Protein AF-A0AAW4BCB2-F1 (afdb_monomer_lite)

Organism: Vibrio anguillarum (NCBI:txid55601)

Sequence (207 aa):
MDILFNIIFALSGAVLGSILGHRFTIGLSKDRATQQKKALYNEVFIIQTEFVNYLKPLIDEFNEPFRQKYFGPPLIYTRLIENLMVELSGSDEIISIEQRKFLVRIGHKDKALSKKDNSRSAFVERWLISNGNLDFSEKLSTEQSIQFWTAHLLREVVDIIFHASKFLEEKDNFMFREYSLEQKIIAVCKYSDIAYESSFWTKVIQR

pLDDT: mean 91.53, std 5.06, range [59.09, 97.62]

Secondary structure (DSSP, 8-state):
-HHHHHHHHHHHHHHHHHHHHHHHHHHHHHHHHHHHHHHHHHHHHHHHHHHHHHHHHHHHHHH----S---PPPP--HHHHHHHHHHHHTSSSPPPHHHHHHHHHHHHHHHHHHHHHHHHHHHHHHHHHHTT---HHHHHHHHHHHHHHHHHHHHHHHHHHHHHHHHHHHGGG-------HHHHHHHHHHHTT----HHHHHHHHH-

Radius of gyration: 26.24 Å; chains: 1; bounding box: 67×38×88 Å

Structure (mmCIF, N/CA/C/O backbone):
data_AF-A0AAW4BCB2-F1
#
_entry.id   AF-A0AAW4BCB2-F1
#
loop_
_atom_site.group_PDB
_atom_site.id
_atom_site.type_symbol
_atom_site.label_atom_id
_atom_site.label_alt_id
_atom_site.label_comp_id
_atom_site.label_asym_id
_atom_site.label_entity_id
_atom_site.label_seq_id
_atom_site.pdbx_PDB_ins_code
_atom_site.Cartn_x
_atom_site.Cartn_y
_atom_site.Cartn_z
_atom_site.occupancy
_atom_site.B_iso_or_equiv
_atom_site.auth_seq_id
_atom_site.auth_comp_id
_atom_site.auth_asym_id
_atom_site.auth_atom_id
_atom_site.pdbx_PDB_model_num
ATOM 1 N N . MET A 1 1 ? -46.322 19.438 54.751 1.00 59.09 1 MET A N 1
ATOM 2 C CA . MET A 1 1 ? -45.639 18.188 54.342 1.00 59.09 1 MET A CA 1
ATOM 3 C C . MET A 1 1 ? -45.110 18.265 52.910 1.00 59.09 1 MET A C 1
ATOM 5 O O . MET A 1 1 ? -44.149 17.575 52.601 1.00 59.09 1 MET A O 1
ATOM 9 N N . ASP A 1 2 ? -45.649 19.153 52.072 1.00 74.62 2 ASP A N 1
ATOM 10 C CA . ASP A 1 2 ? -45.358 19.206 50.631 1.00 74.62 2 ASP A CA 1
ATOM 11 C C . ASP A 1 2 ? -43.936 19.653 50.271 1.00 74.62 2 ASP A C 1
ATOM 13 O O . ASP A 1 2 ? -43.364 19.169 49.302 1.00 74.62 2 ASP A O 1
ATOM 17 N N . ILE A 1 3 ? -43.312 20.524 51.072 1.00 78.75 3 ILE A N 1
ATOM 18 C CA . ILE A 1 3 ? -41.959 21.033 50.780 1.00 78.75 3 ILE A CA 1
ATOM 19 C C . ILE A 1 3 ? -40.904 19.928 50.916 1.00 78.75 3 ILE A C 1
ATOM 21 O O . ILE A 1 3 ? -40.058 19.775 50.040 1.00 78.75 3 ILE A O 1
ATOM 25 N N . LEU A 1 4 ? -40.968 19.127 51.986 1.00 82.38 4 LEU A N 1
ATOM 26 C CA . LEU A 1 4 ? -40.013 18.037 52.213 1.00 82.38 4 LEU A CA 1
ATOM 27 C C . LEU A 1 4 ? -40.154 16.951 51.134 1.00 82.38 4 LEU A C 1
ATOM 29 O O . LEU A 1 4 ? -39.156 16.456 50.618 1.00 82.38 4 LEU A O 1
ATOM 33 N N . PHE A 1 5 ? -41.396 16.632 50.757 1.00 85.12 5 PHE A N 1
ATOM 34 C CA . PHE A 1 5 ? -41.695 15.687 49.684 1.00 85.12 5 PHE A CA 1
ATOM 35 C C . PHE A 1 5 ? -41.162 16.179 48.329 1.00 85.12 5 PHE A C 1
ATOM 37 O O . PHE A 1 5 ? -40.468 15.436 47.638 1.00 85.12 5 PHE A O 1
ATOM 44 N N . ASN A 1 6 ? -41.382 17.455 47.995 1.00 85.75 6 ASN A N 1
ATOM 45 C CA . ASN A 1 6 ? -40.865 18.066 46.768 1.00 85.75 6 ASN A CA 1
ATOM 46 C C . ASN A 1 6 ? -39.330 18.098 46.724 1.00 85.75 6 ASN A C 1
ATOM 48 O O . ASN A 1 6 ? -38.749 17.852 45.670 1.00 85.75 6 ASN A O 1
ATOM 52 N N . ILE A 1 7 ? -38.660 18.347 47.855 1.00 88.38 7 ILE A N 1
ATOM 53 C CA . ILE A 1 7 ? -37.191 18.322 47.945 1.00 88.38 7 ILE A CA 1
ATOM 54 C C . ILE A 1 7 ? -36.650 16.908 47.693 1.00 88.38 7 ILE A C 1
ATOM 56 O O . ILE A 1 7 ? -35.705 16.745 46.922 1.00 88.38 7 ILE A O 1
ATOM 60 N N . ILE A 1 8 ? -37.258 15.880 48.293 1.00 88.25 8 ILE A N 1
ATOM 61 C CA . ILE A 1 8 ? -36.858 14.478 48.085 1.00 88.25 8 ILE A CA 1
ATOM 62 C C . ILE A 1 8 ? -37.084 14.062 46.625 1.00 88.25 8 ILE A C 1
ATOM 64 O O . ILE A 1 8 ? -36.225 13.409 46.025 1.00 88.25 8 ILE A O 1
ATOM 68 N N . PHE A 1 9 ? -38.203 14.472 46.024 1.00 89.19 9 PHE A N 1
ATOM 69 C CA . PHE A 1 9 ? -38.504 14.187 44.620 1.00 89.19 9 PHE A CA 1
ATOM 70 C C . PHE A 1 9 ? -37.527 14.898 43.667 1.00 89.19 9 PHE A C 1
ATOM 72 O O . PHE A 1 9 ? -37.025 14.294 42.721 1.00 89.19 9 PHE A O 1
ATOM 79 N N . ALA A 1 10 ? -37.177 16.156 43.948 1.00 86.94 10 ALA A N 1
ATOM 80 C CA . ALA A 1 10 ? -36.190 16.904 43.172 1.00 86.94 10 ALA A CA 1
ATOM 81 C C . ALA A 1 10 ? -34.780 16.297 43.280 1.00 86.94 10 ALA A C 1
ATOM 83 O O . ALA A 1 10 ? -34.099 16.138 42.267 1.00 86.94 10 ALA A O 1
ATOM 84 N N . LEU A 1 11 ? -34.351 15.904 44.485 1.00 90.12 11 LEU A N 1
ATOM 85 C CA . LEU A 1 11 ? -33.059 15.247 44.712 1.00 90.12 11 LEU A CA 1
ATOM 86 C C . LEU A 1 11 ? -32.977 13.891 44.010 1.00 90.12 11 LEU A C 1
ATOM 88 O O . LEU A 1 11 ? -31.996 13.611 43.326 1.00 90.12 11 LEU A O 1
ATOM 92 N N . SER A 1 12 ? -34.012 13.059 44.137 1.00 89.06 12 SER A N 1
ATOM 93 C CA . SER A 1 12 ? -34.058 11.757 43.462 1.00 89.06 12 SER A CA 1
ATOM 94 C C . SER A 1 12 ? -34.085 11.902 41.938 1.00 89.06 12 SER A C 1
ATOM 96 O O . SER A 1 12 ? -33.349 11.191 41.253 1.00 89.06 12 SER A O 1
ATOM 98 N N . GLY A 1 13 ? -34.833 12.873 41.405 1.00 89.94 13 GLY A N 1
ATOM 99 C CA . GLY A 1 13 ? -34.811 13.224 39.984 1.00 89.94 13 GLY A CA 1
ATOM 100 C C . GLY A 1 13 ? -33.432 13.684 39.502 1.00 89.94 13 GLY A C 1
ATOM 101 O O . GLY A 1 13 ? -32.971 13.233 38.455 1.00 89.94 13 GLY A O 1
ATOM 102 N N . ALA A 1 14 ? -32.733 14.517 40.279 1.00 92.19 14 ALA A N 1
ATOM 103 C CA . ALA A 1 14 ? -31.382 14.973 39.952 1.00 92.19 14 ALA A CA 1
ATOM 104 C C . ALA A 1 14 ? -30.361 13.823 39.959 1.00 92.19 14 ALA A C 1
ATOM 106 O O . ALA A 1 14 ? -29.541 13.721 39.046 1.00 92.19 14 ALA A O 1
ATOM 107 N N . VAL A 1 15 ? -30.439 12.923 40.945 1.00 92.00 15 VAL A N 1
ATOM 108 C CA . VAL A 1 15 ? -29.572 11.736 41.028 1.00 92.00 15 VAL A CA 1
ATOM 109 C C . VAL A 1 15 ? -29.828 10.797 39.849 1.00 92.00 15 VAL A C 1
ATOM 111 O O . VAL A 1 15 ? -28.884 10.409 39.161 1.00 92.00 15 VAL A O 1
ATOM 114 N N . LEU A 1 16 ? -31.092 10.473 39.560 1.00 92.19 16 LEU A N 1
ATOM 115 C CA . LEU A 1 16 ? -31.456 9.624 38.422 1.00 92.19 16 LEU A CA 1
ATOM 116 C C . LEU A 1 16 ? -31.038 10.252 37.089 1.00 92.19 16 LEU A C 1
ATOM 118 O O . LEU A 1 16 ? -30.443 9.572 36.254 1.00 92.19 16 LEU A O 1
ATOM 122 N N . GLY A 1 17 ? -31.293 11.549 36.904 1.00 91.75 17 GLY A N 1
ATOM 123 C CA . GLY A 1 17 ? -30.890 12.291 35.712 1.00 91.75 17 GLY A CA 1
ATOM 124 C C . GLY A 1 17 ? -29.373 12.307 35.519 1.00 91.75 17 GLY A C 1
ATOM 125 O O . GLY A 1 17 ? -28.898 12.062 34.412 1.00 91.75 17 GLY A O 1
ATOM 126 N N . SER A 1 18 ? -28.606 12.508 36.594 1.00 92.62 18 SER A N 1
ATOM 127 C CA . SER A 1 18 ? -27.140 12.458 36.564 1.00 92.62 18 SER A CA 1
ATOM 128 C C . SER A 1 18 ? -26.620 11.065 36.188 1.00 92.62 18 SER A C 1
ATOM 130 O O . SER A 1 18 ? -25.775 10.948 35.300 1.00 92.62 18 SER A O 1
ATOM 132 N N . ILE A 1 19 ? -27.171 10.000 36.783 1.00 92.06 19 ILE A N 1
ATOM 133 C CA . ILE A 1 19 ? -26.785 8.612 36.478 1.00 92.06 19 ILE A CA 1
ATOM 134 C C . ILE A 1 19 ? -27.093 8.272 35.017 1.00 92.06 19 ILE A C 1
ATOM 136 O O . ILE A 1 19 ? -26.235 7.737 34.312 1.00 92.06 19 ILE A O 1
ATOM 140 N N . LEU A 1 20 ? -28.303 8.585 34.547 1.00 92.50 20 LEU A N 1
ATOM 141 C CA . LEU A 1 20 ? -28.698 8.337 33.162 1.00 92.50 20 LEU A CA 1
ATOM 142 C C . LEU A 1 20 ? -27.822 9.141 32.196 1.00 92.50 20 LEU A C 1
ATOM 144 O O . LEU A 1 20 ? -27.265 8.562 31.266 1.00 92.50 20 LEU A O 1
ATOM 148 N N . GLY A 1 21 ? -27.624 10.437 32.449 1.00 91.06 21 GLY A N 1
ATOM 149 C CA . GLY A 1 21 ? -26.782 11.309 31.627 1.00 91.06 21 GLY A CA 1
ATOM 150 C C . GLY A 1 21 ? -25.329 10.836 31.544 1.00 91.06 21 GLY A C 1
ATOM 151 O O . GLY A 1 21 ? -24.740 10.827 30.461 1.00 91.06 21 GLY A O 1
ATOM 152 N N . HIS A 1 22 ? -24.767 10.358 32.656 1.00 91.75 22 HIS A N 1
ATOM 153 C CA . HIS A 1 22 ? -23.429 9.774 32.677 1.00 91.75 22 HIS A CA 1
ATOM 154 C C . HIS A 1 22 ? -23.354 8.483 31.849 1.00 91.75 22 HIS A C 1
ATOM 156 O O . HIS A 1 22 ? -22.458 8.338 31.016 1.00 91.75 22 HIS A O 1
ATOM 162 N N . ARG A 1 23 ? -24.327 7.571 32.004 1.00 91.88 23 ARG A N 1
ATOM 163 C CA . ARG A 1 23 ? -24.385 6.328 31.212 1.00 91.88 23 ARG A CA 1
ATOM 164 C C . ARG A 1 23 ? -24.527 6.603 29.716 1.00 91.88 23 ARG A C 1
ATOM 166 O O . ARG A 1 23 ? -23.826 5.968 28.933 1.00 91.88 23 ARG A O 1
ATOM 173 N N . PHE A 1 24 ? -25.379 7.553 29.324 1.00 91.44 24 PHE A N 1
ATOM 174 C CA . PHE A 1 24 ? -25.523 7.961 27.923 1.00 91.44 24 PHE A CA 1
ATOM 175 C C . PHE A 1 24 ? -24.228 8.556 27.370 1.00 91.44 24 PHE A C 1
ATOM 177 O O . PHE A 1 24 ? -23.800 8.170 26.287 1.00 91.44 24 PHE A O 1
ATOM 184 N N . THR A 1 25 ? -23.568 9.436 28.128 1.00 89.56 25 THR A N 1
ATOM 185 C CA . THR A 1 25 ? -22.293 10.043 27.716 1.00 89.56 25 THR A CA 1
ATOM 186 C C . THR A 1 25 ? -21.204 8.989 27.502 1.00 89.56 25 THR A C 1
ATOM 188 O O . THR A 1 25 ? -20.519 9.018 26.482 1.00 89.56 25 THR A O 1
ATOM 191 N N . ILE A 1 26 ? -21.067 8.021 28.417 1.00 88.81 26 ILE A N 1
ATOM 192 C CA . ILE A 1 26 ? -20.106 6.917 28.257 1.00 88.81 26 ILE A CA 1
ATOM 193 C C . ILE A 1 26 ? -20.454 6.064 27.035 1.00 88.81 26 ILE A C 1
ATOM 195 O O . ILE A 1 26 ? -19.560 5.731 26.260 1.00 88.81 26 ILE A O 1
ATOM 199 N N . GLY A 1 27 ? -21.732 5.712 26.857 1.00 88.00 27 GLY A N 1
ATOM 200 C CA . GLY A 1 27 ? -22.187 4.916 25.715 1.00 88.00 27 GLY A CA 1
ATOM 201 C C . GLY A 1 27 ? -21.849 5.583 24.383 1.00 88.00 27 GLY A C 1
ATOM 202 O O . GLY A 1 27 ? -21.159 4.992 23.559 1.00 88.00 27 GLY A O 1
ATOM 203 N N . LEU A 1 28 ? -22.225 6.855 24.226 1.00 89.62 28 LEU A N 1
ATOM 204 C CA . LEU A 1 28 ? -21.937 7.637 23.022 1.00 89.62 28 LEU A CA 1
ATOM 205 C C . LEU A 1 28 ? -20.434 7.789 22.762 1.00 89.62 28 LEU A C 1
ATOM 207 O O . LEU A 1 28 ? -20.005 7.737 21.611 1.00 89.62 28 LEU A O 1
ATOM 211 N N . SER A 1 29 ? -19.628 7.960 23.814 1.00 88.38 29 SER A N 1
ATOM 212 C CA . SER A 1 29 ? -18.168 8.030 23.690 1.00 88.38 29 SER A CA 1
ATOM 213 C C . SER A 1 29 ? -17.583 6.723 23.140 1.00 88.38 29 SER A C 1
ATOM 215 O O . SER A 1 29 ? -16.794 6.742 22.194 1.00 88.38 29 SER A O 1
ATOM 217 N N . LYS A 1 30 ? -18.025 5.575 23.670 1.00 88.62 30 LYS A N 1
ATOM 218 C CA . LYS A 1 30 ? -17.587 4.245 23.214 1.00 88.62 30 LYS A CA 1
ATOM 219 C C . LYS A 1 30 ? -18.039 3.934 21.790 1.00 88.62 30 LYS A C 1
ATOM 221 O O . LYS A 1 30 ? -17.247 3.431 20.989 1.00 88.62 30 LYS A O 1
ATOM 226 N N . ASP A 1 31 ? -19.279 4.274 21.454 1.00 91.12 31 ASP A N 1
ATOM 227 C CA . ASP A 1 31 ? -19.805 4.101 20.100 1.00 91.12 31 ASP A CA 1
ATOM 228 C C . ASP A 1 31 ? -19.012 4.949 19.101 1.00 91.12 31 ASP A C 1
ATOM 230 O O . ASP A 1 31 ? -18.601 4.449 18.052 1.00 91.12 31 ASP A O 1
ATOM 234 N N . ARG A 1 32 ? -18.716 6.210 19.446 1.00 90.50 32 ARG A N 1
ATOM 235 C CA . ARG A 1 32 ? -17.888 7.097 18.620 1.00 90.50 32 ARG A CA 1
ATOM 236 C C . ARG A 1 32 ? -16.495 6.513 18.382 1.00 90.50 32 ARG A C 1
ATOM 238 O O . ARG A 1 32 ? -16.072 6.450 17.228 1.00 90.50 32 ARG A O 1
ATOM 245 N N . ALA A 1 33 ? -15.821 6.054 19.434 1.00 92.31 33 ALA A N 1
ATOM 246 C CA . ALA A 1 33 ? -14.496 5.441 19.336 1.00 92.31 33 ALA A CA 1
ATOM 247 C C . ALA A 1 33 ? -14.508 4.206 18.416 1.00 92.31 33 ALA A C 1
ATOM 249 O O . ALA A 1 33 ? -13.673 4.061 17.522 1.00 92.31 33 ALA A O 1
ATOM 250 N N . THR A 1 34 ? -15.534 3.364 18.551 1.00 91.81 34 THR A N 1
ATOM 251 C CA . THR A 1 34 ? -15.727 2.185 17.698 1.00 91.81 34 THR A CA 1
ATOM 252 C C . THR A 1 34 ? -15.910 2.571 16.225 1.00 91.81 34 THR A C 1
ATOM 254 O O . THR A 1 34 ? -15.301 1.964 15.340 1.00 91.81 34 THR A O 1
ATOM 257 N N . GLN A 1 35 ? -16.716 3.600 15.936 1.00 92.75 35 GLN A N 1
ATOM 258 C CA . GLN A 1 35 ? -16.913 4.079 14.562 1.00 92.75 35 GLN A CA 1
ATOM 259 C C . GLN A 1 35 ? -15.639 4.696 13.975 1.00 92.75 35 GLN A C 1
ATOM 261 O O . GLN A 1 35 ? -15.328 4.446 12.813 1.00 92.75 35 GLN A O 1
ATOM 266 N N . GLN A 1 36 ? -14.869 5.444 14.766 1.00 94.31 36 GLN A N 1
ATOM 267 C CA . GLN A 1 36 ? -13.582 6.005 14.340 1.00 94.31 36 GLN A CA 1
ATOM 268 C C . GLN A 1 36 ? -12.570 4.905 14.007 1.00 94.31 36 GLN A C 1
ATOM 270 O O . GLN A 1 36 ? -11.888 4.971 12.985 1.00 94.31 36 GLN A O 1
ATOM 275 N N . LYS A 1 37 ? -12.516 3.840 14.811 1.00 93.12 37 LYS A N 1
ATOM 276 C CA . LYS A 1 37 ? -11.658 2.679 14.548 1.00 93.12 37 LYS A CA 1
ATOM 277 C C . LYS A 1 37 ? -12.065 1.943 13.273 1.00 93.12 37 LYS A C 1
ATOM 279 O O . LYS A 1 37 ? -11.217 1.573 12.463 1.00 93.12 37 LYS A O 1
ATOM 284 N N . LYS A 1 38 ? -13.371 1.779 13.048 1.00 93.44 38 LYS A N 1
ATOM 285 C CA . LYS A 1 38 ? -13.894 1.236 11.789 1.00 93.44 38 LYS A CA 1
ATOM 286 C C . LYS A 1 38 ? -13.524 2.122 10.597 1.00 93.44 38 LYS A C 1
ATOM 288 O O . LYS A 1 38 ? -13.107 1.592 9.572 1.00 93.44 38 LYS A O 1
ATOM 293 N N . ALA A 1 39 ? -13.640 3.442 10.735 1.00 93.88 39 ALA A N 1
ATOM 294 C CA . ALA A 1 39 ? -13.225 4.386 9.703 1.00 93.88 39 ALA A CA 1
ATOM 295 C C . ALA A 1 39 ? -11.730 4.237 9.384 1.00 93.88 39 ALA A C 1
ATOM 297 O O . ALA A 1 39 ? -11.377 4.139 8.217 1.00 93.88 39 ALA A O 1
ATOM 298 N N . LEU A 1 40 ? -10.869 4.088 10.396 1.00 93.94 40 LEU A N 1
ATOM 299 C CA . LEU A 1 40 ? -9.440 3.836 10.190 1.00 93.94 40 LEU A CA 1
ATOM 300 C C . LEU A 1 40 ? -9.185 2.566 9.364 1.00 93.94 40 LEU A C 1
ATOM 302 O O . LEU A 1 40 ? -8.378 2.591 8.437 1.00 93.94 40 LEU A O 1
ATOM 306 N N . TYR A 1 41 ? -9.876 1.462 9.665 1.00 94.81 41 TYR A N 1
ATOM 307 C CA . TYR A 1 41 ? -9.763 0.244 8.854 1.00 94.81 41 TYR A CA 1
ATOM 308 C C . TYR A 1 41 ? -10.253 0.454 7.421 1.00 94.81 41 TYR A C 1
ATOM 310 O O . TYR A 1 41 ? -9.624 -0.046 6.492 1.00 94.81 41 TYR A O 1
ATOM 318 N N . ASN A 1 42 ? -11.328 1.217 7.224 1.00 95.12 42 ASN A N 1
ATOM 319 C CA . ASN A 1 42 ? -11.813 1.539 5.885 1.00 95.12 42 ASN A CA 1
ATOM 320 C C . ASN A 1 42 ? -10.783 2.354 5.088 1.00 95.12 42 ASN A C 1
ATOM 322 O O . ASN A 1 42 ? -10.559 2.045 3.923 1.00 95.12 42 ASN A O 1
ATOM 326 N N . GLU A 1 43 ? -10.109 3.328 5.704 1.00 94.19 43 GLU A N 1
ATOM 327 C CA . GLU A 1 43 ? -9.053 4.099 5.031 1.00 94.19 43 GLU A CA 1
ATOM 328 C C . GLU A 1 43 ? -7.888 3.206 4.586 1.00 94.19 43 GLU A C 1
ATOM 330 O O . GLU A 1 43 ? -7.415 3.302 3.454 1.00 94.19 43 GLU A O 1
ATOM 335 N N . VAL A 1 44 ? -7.452 2.273 5.440 1.00 94.69 44 VAL A N 1
ATOM 336 C CA . VAL A 1 44 ? -6.393 1.318 5.069 1.00 94.69 44 VAL A CA 1
ATOM 337 C C . VAL A 1 44 ? -6.861 0.362 3.965 1.00 94.69 44 VAL A C 1
ATOM 339 O O . VAL A 1 44 ? -6.073 0.018 3.085 1.00 94.69 44 VAL A O 1
ATOM 342 N N . PHE A 1 45 ? -8.135 -0.034 3.969 1.00 95.69 45 PHE A N 1
ATOM 343 C CA . PHE A 1 45 ? -8.732 -0.846 2.907 1.00 95.69 45 PHE A CA 1
ATOM 344 C C . PHE A 1 45 ? -8.793 -0.109 1.563 1.00 95.69 45 PHE A C 1
ATOM 346 O O . PHE A 1 45 ? -8.478 -0.697 0.528 1.00 95.69 45 PHE A O 1
ATOM 353 N N . ILE A 1 46 ? -9.133 1.183 1.568 1.00 95.25 46 ILE A N 1
ATOM 354 C CA . ILE A 1 46 ? -9.104 2.024 0.365 1.00 95.25 46 ILE A CA 1
ATOM 355 C C . ILE A 1 46 ? -7.676 2.088 -0.185 1.00 95.25 46 ILE A C 1
ATOM 357 O O . ILE A 1 46 ? -7.471 1.799 -1.360 1.00 95.25 46 ILE A O 1
ATOM 361 N N . ILE A 1 47 ? -6.680 2.361 0.669 1.00 94.81 47 ILE A N 1
ATOM 362 C CA . ILE A 1 47 ? -5.265 2.360 0.266 1.00 94.81 47 ILE A CA 1
ATOM 363 C C . ILE A 1 47 ? -4.891 1.015 -0.367 1.00 94.81 47 ILE A C 1
ATOM 365 O O . ILE A 1 47 ? -4.375 0.983 -1.480 1.00 94.81 47 ILE A O 1
ATOM 369 N N . GLN A 1 48 ? -5.167 -0.104 0.309 1.00 95.75 48 GLN A N 1
ATOM 370 C CA . GLN A 1 48 ? -4.869 -1.438 -0.219 1.00 95.75 48 GLN A CA 1
ATOM 371 C C . GLN A 1 48 ? -5.479 -1.634 -1.616 1.00 95.75 48 GLN A C 1
ATOM 373 O O . GLN A 1 48 ? -4.777 -2.056 -2.532 1.00 95.75 48 GLN A O 1
ATOM 378 N N . THR A 1 49 ? -6.759 -1.303 -1.777 1.00 95.94 49 THR A N 1
ATOM 379 C CA . THR A 1 49 ? -7.512 -1.500 -3.022 1.00 95.94 49 THR A CA 1
ATOM 380 C C . THR A 1 49 ? -6.926 -0.686 -4.174 1.00 95.94 49 THR A C 1
ATOM 382 O O . THR A 1 49 ? -6.672 -1.228 -5.248 1.00 95.94 49 THR A O 1
ATOM 385 N N . GLU A 1 50 ? -6.647 0.598 -3.947 1.00 95.50 50 GLU A N 1
ATOM 386 C CA . GLU A 1 50 ? -6.059 1.474 -4.963 1.00 95.50 50 GLU A CA 1
ATOM 387 C C . GLU A 1 50 ? -4.678 0.975 -5.415 1.00 95.50 50 GLU A C 1
ATOM 389 O O . GLU A 1 50 ? -4.380 0.930 -6.611 1.00 95.50 50 GLU A O 1
ATOM 394 N N . PHE A 1 51 ? -3.841 0.519 -4.479 1.00 96.31 51 PHE A N 1
ATOM 395 C CA . PHE A 1 51 ? -2.524 -0.018 -4.822 1.00 96.31 51 PHE A CA 1
ATOM 396 C C . PHE A 1 51 ? -2.585 -1.384 -5.511 1.00 96.31 51 PHE A C 1
ATOM 398 O O . PHE A 1 51 ? -1.778 -1.635 -6.406 1.00 96.31 51 PHE A O 1
ATOM 405 N N . VAL A 1 52 ? -3.543 -2.246 -5.158 1.00 96.44 52 VAL A N 1
ATOM 406 C CA . VAL A 1 52 ? -3.806 -3.500 -5.888 1.00 96.44 52 VAL A CA 1
ATOM 407 C C . VAL A 1 52 ? -4.199 -3.202 -7.336 1.00 96.44 52 VAL A C 1
ATOM 409 O O . VAL A 1 52 ? -3.643 -3.800 -8.257 1.00 96.44 52 VAL A O 1
ATOM 412 N N . ASN A 1 53 ? -5.078 -2.222 -7.560 1.00 94.94 53 ASN A N 1
ATOM 413 C CA . ASN A 1 53 ? -5.470 -1.801 -8.907 1.00 94.94 53 ASN A CA 1
ATOM 414 C C . ASN A 1 53 ? -4.291 -1.222 -9.704 1.00 94.94 53 ASN A C 1
ATOM 416 O O . ASN A 1 53 ? -4.191 -1.440 -10.911 1.00 94.94 53 ASN A O 1
ATOM 420 N N . TYR A 1 54 ? -3.376 -0.520 -9.033 1.00 95.81 54 TYR A N 1
ATOM 421 C CA . TYR A 1 54 ? -2.175 0.047 -9.647 1.00 95.81 54 TYR A CA 1
ATOM 422 C C . TYR A 1 54 ? -1.070 -0.983 -9.939 1.00 95.81 54 TYR A C 1
ATOM 424 O O . TYR A 1 54 ? -0.236 -0.773 -10.823 1.00 95.81 54 TYR A O 1
ATOM 432 N N . LEU A 1 55 ? -1.065 -2.121 -9.240 1.00 96.50 55 LEU A N 1
ATOM 433 C CA . LEU A 1 55 ? -0.037 -3.151 -9.388 1.00 96.50 55 LEU A CA 1
ATOM 434 C C . LEU A 1 55 ? 0.007 -3.738 -10.805 1.00 96.50 55 LEU A C 1
ATOM 436 O O . LEU A 1 55 ? 1.088 -3.897 -11.371 1.00 96.50 55 LEU A O 1
ATOM 440 N N . LYS A 1 56 ? -1.153 -4.046 -11.393 1.00 93.88 56 LYS A N 1
ATOM 441 C CA . LYS A 1 56 ? -1.225 -4.671 -12.722 1.00 93.88 56 LYS A CA 1
ATOM 442 C C . LYS A 1 56 ? -0.664 -3.769 -13.837 1.00 93.88 56 LYS A C 1
ATOM 444 O O . LYS A 1 56 ? 0.223 -4.235 -14.550 1.00 93.88 56 LYS A O 1
ATOM 449 N N . PRO A 1 57 ? -1.064 -2.487 -13.958 1.00 94.69 57 PRO A N 1
ATOM 450 C CA . PRO A 1 57 ? -0.437 -1.562 -14.901 1.00 94.69 57 PRO A CA 1
ATOM 451 C C . PRO A 1 57 ? 1.089 -1.471 -14.769 1.00 94.69 57 PRO A C 1
ATOM 453 O O . PRO A 1 57 ? 1.777 -1.395 -15.783 1.00 94.69 57 PRO A O 1
ATOM 456 N N . LEU A 1 58 ? 1.632 -1.520 -13.545 1.00 95.88 58 LEU A N 1
ATOM 457 C CA . LEU A 1 58 ? 3.083 -1.509 -13.327 1.00 95.88 58 LEU A CA 1
ATOM 458 C C . LEU A 1 58 ? 3.775 -2.798 -13.792 1.00 95.88 58 LEU A C 1
ATOM 460 O O . LEU A 1 58 ? 4.890 -2.743 -14.309 1.00 95.88 58 LEU A O 1
ATOM 464 N N . ILE A 1 59 ? 3.143 -3.958 -13.595 1.00 96.19 59 ILE A N 1
ATOM 465 C CA . ILE A 1 59 ? 3.657 -5.242 -14.101 1.00 96.19 59 ILE A CA 1
ATOM 466 C C . ILE A 1 59 ? 3.727 -5.201 -15.627 1.00 96.19 59 ILE A C 1
ATOM 468 O O . ILE A 1 59 ? 4.754 -5.544 -16.218 1.00 96.19 59 ILE A O 1
ATOM 472 N N . ASP A 1 60 ? 2.650 -4.731 -16.250 1.00 95.25 60 ASP A N 1
ATOM 473 C CA . ASP A 1 60 ? 2.559 -4.583 -17.693 1.00 95.25 60 ASP A CA 1
ATOM 474 C C . ASP A 1 60 ? 3.663 -3.629 -18.197 1.00 95.25 60 ASP A C 1
ATOM 476 O O . ASP A 1 60 ? 4.406 -3.956 -19.128 1.00 95.25 60 ASP A O 1
ATOM 480 N N . GLU A 1 61 ? 3.840 -2.477 -17.548 1.00 95.69 61 GLU A N 1
ATOM 481 C CA . GLU A 1 61 ? 4.892 -1.502 -17.861 1.00 95.69 61 GLU A CA 1
ATOM 482 C C . GLU A 1 61 ? 6.308 -2.067 -17.740 1.00 95.69 61 GLU A C 1
ATOM 484 O O . GLU A 1 61 ? 7.158 -1.796 -18.585 1.00 95.69 61 GLU A O 1
ATOM 489 N N . PHE A 1 62 ? 6.576 -2.895 -16.734 1.00 96.06 62 PHE A N 1
ATOM 490 C CA . PHE A 1 62 ? 7.889 -3.518 -16.600 1.00 96.06 62 PHE A CA 1
ATOM 491 C C . PHE A 1 62 ? 8.203 -4.450 -17.782 1.00 96.06 62 PHE A C 1
ATOM 493 O O . PHE A 1 62 ? 9.332 -4.470 -18.283 1.00 96.06 62 PHE A O 1
ATOM 500 N N . ASN A 1 63 ? 7.202 -5.208 -18.238 1.00 95.00 63 ASN A N 1
ATOM 501 C CA . ASN A 1 63 ? 7.342 -6.144 -19.354 1.00 95.00 63 ASN A CA 1
ATOM 502 C C . ASN A 1 63 ? 7.448 -5.443 -20.712 1.00 95.00 63 ASN A C 1
ATOM 504 O O . ASN A 1 63 ? 8.177 -5.903 -21.587 1.00 95.00 63 ASN A O 1
ATOM 508 N N . GLU A 1 64 ? 6.747 -4.327 -20.883 1.00 95.50 64 GLU A N 1
ATOM 509 C CA . GLU A 1 64 ? 6.751 -3.531 -22.108 1.00 95.50 64 GLU A CA 1
ATOM 510 C C . GLU A 1 64 ? 6.947 -2.064 -21.711 1.00 95.50 64 GLU A C 1
ATOM 512 O O . GLU A 1 64 ? 5.979 -1.377 -21.392 1.00 95.50 64 GLU A O 1
ATOM 517 N N . PRO A 1 65 ? 8.194 -1.574 -21.691 1.00 93.50 65 PRO A N 1
ATOM 518 C CA . PRO A 1 65 ? 8.504 -0.251 -21.151 1.00 93.50 65 PRO A CA 1
ATOM 519 C C . PRO A 1 65 ? 8.101 0.892 -22.070 1.00 93.50 65 PRO A C 1
ATOM 521 O O . PRO A 1 65 ? 7.999 2.020 -21.605 1.00 93.50 65 PRO A O 1
ATOM 524 N N . PHE A 1 66 ? 7.895 0.622 -23.362 1.00 93.44 66 PHE A N 1
ATOM 525 C CA . PHE A 1 66 ? 7.527 1.602 -24.382 1.00 93.44 66 PHE A CA 1
ATOM 526 C C . PHE A 1 66 ? 6.042 1.526 -24.704 1.00 93.44 66 PHE A C 1
ATOM 528 O O . PHE A 1 66 ? 5.617 0.864 -25.648 1.00 93.44 66 PHE A O 1
ATOM 535 N N . ARG A 1 67 ? 5.248 2.234 -23.906 1.00 89.69 67 ARG A N 1
ATOM 536 C CA . ARG A 1 67 ? 3.788 2.259 -24.002 1.00 89.69 67 ARG A CA 1
ATOM 537 C C . ARG A 1 67 ? 3.312 3.626 -24.458 1.00 89.69 67 ARG A C 1
ATOM 539 O O . ARG A 1 67 ? 4.062 4.597 -24.483 1.00 89.69 67 ARG A O 1
ATOM 546 N N . GLN A 1 68 ? 2.033 3.692 -24.811 1.00 87.38 68 GLN A N 1
ATOM 547 C CA . GLN A 1 68 ? 1.351 4.947 -25.143 1.00 87.38 68 GLN A CA 1
ATOM 548 C C . GLN A 1 68 ? 0.673 5.589 -23.925 1.00 87.38 68 GLN A C 1
ATOM 550 O O . GLN A 1 68 ? 0.286 6.753 -23.969 1.00 87.38 68 GLN A O 1
ATOM 555 N N . LYS A 1 69 ? 0.480 4.825 -22.843 1.00 88.94 69 LYS A N 1
ATOM 556 C CA . LYS A 1 69 ? -0.188 5.275 -21.619 1.00 88.94 69 LYS A CA 1
ATOM 557 C C . LYS A 1 69 ? 0.567 4.768 -20.401 1.00 88.94 69 LYS A C 1
ATOM 559 O O . LYS A 1 69 ? 0.901 3.586 -20.342 1.00 88.94 69 LYS A O 1
ATOM 564 N N . TYR A 1 70 ? 0.766 5.667 -19.446 1.00 92.00 70 TYR A N 1
ATOM 565 C CA . TYR A 1 70 ? 1.392 5.408 -18.157 1.00 92.00 70 TYR A CA 1
ATOM 566 C C . TYR A 1 70 ? 0.465 5.908 -17.059 1.00 92.00 70 TYR A C 1
ATOM 568 O O . TYR A 1 70 ? -0.279 6.872 -17.251 1.00 92.00 70 TYR A O 1
ATOM 576 N N . PHE A 1 71 ? 0.515 5.239 -15.917 1.00 90.19 71 PHE A N 1
ATOM 577 C CA . PHE A 1 71 ? -0.278 5.585 -14.747 1.00 90.19 71 PHE A CA 1
ATOM 578 C C . PHE A 1 71 ? 0.671 6.021 -13.638 1.00 90.19 71 PHE A C 1
ATOM 580 O O . PHE A 1 71 ? 1.703 5.383 -13.437 1.00 90.19 71 PHE A O 1
ATOM 587 N N . GLY A 1 72 ? 0.341 7.114 -12.953 1.00 90.19 72 GLY A N 1
ATOM 588 C CA . GLY A 1 72 ? 1.041 7.534 -11.741 1.00 90.19 72 GLY A CA 1
ATOM 589 C C . GLY A 1 72 ? 0.549 6.758 -10.514 1.00 90.19 72 GLY A C 1
ATOM 590 O O . GLY A 1 72 ? -0.522 6.144 -10.570 1.00 90.19 72 GLY A O 1
ATOM 591 N N . PRO A 1 73 ? 1.303 6.782 -9.403 1.00 92.31 73 PRO A N 1
ATOM 592 C CA . PRO A 1 73 ? 0.897 6.125 -8.171 1.00 92.31 73 PRO A CA 1
ATOM 593 C C . PRO A 1 73 ? -0.406 6.727 -7.615 1.00 92.31 73 PRO A C 1
ATOM 595 O O . PRO A 1 73 ? -0.603 7.943 -7.707 1.00 92.31 73 PRO A O 1
ATOM 598 N N . PRO A 1 74 ? -1.278 5.909 -6.996 1.00 92.00 74 PRO A N 1
ATOM 599 C CA . PRO A 1 74 ? -2.427 6.411 -6.258 1.00 92.00 74 PRO A CA 1
ATOM 600 C C . PRO A 1 74 ? -1.996 7.346 -5.128 1.00 92.00 74 PRO A C 1
ATOM 602 O O . PRO A 1 74 ? -0.978 7.118 -4.471 1.00 92.00 74 PRO A O 1
ATOM 605 N N . LEU A 1 75 ? -2.798 8.380 -4.879 1.00 85.31 75 LEU A N 1
ATOM 606 C CA . LEU A 1 75 ? -2.564 9.319 -3.785 1.00 85.31 75 LEU A CA 1
ATOM 607 C C . LEU A 1 75 ? -2.928 8.685 -2.442 1.00 85.31 75 LEU A C 1
ATOM 609 O O . LEU A 1 75 ? -3.999 8.096 -2.292 1.00 85.31 75 LEU A O 1
ATOM 613 N N . ILE A 1 76 ? -2.075 8.879 -1.437 1.00 85.56 76 ILE A N 1
ATOM 614 C CA . ILE A 1 76 ? -2.368 8.472 -0.062 1.00 85.56 76 ILE A CA 1
ATOM 615 C C . ILE A 1 76 ? -2.837 9.689 0.738 1.00 85.56 76 ILE A C 1
ATOM 617 O O . ILE A 1 76 ? -2.048 10.559 1.105 1.00 85.56 76 ILE A O 1
ATOM 621 N N . TYR A 1 77 ? -4.127 9.742 1.076 1.00 81.69 77 TYR A N 1
ATOM 622 C CA . TYR A 1 77 ? -4.687 10.813 1.906 1.00 81.69 77 TYR A CA 1
ATOM 623 C C . TYR A 1 77 ? -4.358 10.619 3.399 1.00 81.69 77 TYR A C 1
ATOM 625 O O . TYR A 1 77 ? -5.206 10.236 4.204 1.00 81.69 77 TYR A O 1
ATOM 633 N N . THR A 1 78 ? -3.120 10.924 3.804 1.00 83.88 78 THR A N 1
ATOM 634 C CA . THR A 1 78 ? -2.652 10.695 5.189 1.00 83.88 78 THR A CA 1
ATOM 635 C C . THR A 1 78 ? -3.365 11.551 6.233 1.00 83.88 78 THR A C 1
ATOM 637 O O . THR A 1 78 ? -3.506 11.128 7.376 1.00 83.88 78 THR A O 1
ATOM 640 N N . ARG A 1 79 ? -3.872 12.731 5.857 1.00 88.81 79 ARG A N 1
ATOM 641 C CA . ARG 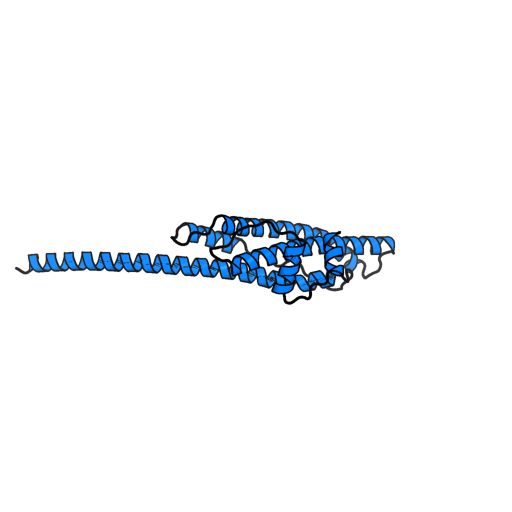A 1 79 ? -4.489 13.682 6.797 1.00 88.81 79 ARG A CA 1
ATOM 642 C C . ARG A 1 79 ? -5.707 13.108 7.524 1.00 88.81 79 ARG A C 1
ATOM 644 O O . ARG A 1 79 ? -5.914 13.402 8.697 1.00 88.81 79 ARG A O 1
ATOM 651 N N . LEU A 1 80 ? -6.524 12.305 6.840 1.00 87.75 80 LEU A N 1
ATOM 652 C CA . LEU A 1 80 ? -7.691 11.680 7.465 1.00 87.75 80 LEU A CA 1
ATOM 653 C C . LEU A 1 80 ? -7.261 10.617 8.482 1.00 87.75 80 LEU A C 1
ATOM 655 O O . LEU A 1 80 ? -7.767 10.598 9.600 1.00 87.75 80 LEU A O 1
ATOM 659 N N . ILE A 1 81 ? -6.264 9.804 8.129 1.00 90.25 81 ILE A N 1
ATOM 660 C CA . ILE A 1 81 ? -5.648 8.828 9.034 1.00 90.25 81 ILE A CA 1
ATOM 661 C C . ILE A 1 81 ? -5.055 9.528 10.263 1.00 90.25 81 ILE A C 1
ATOM 663 O O . ILE A 1 81 ? -5.314 9.109 11.387 1.00 90.25 81 ILE A O 1
ATOM 667 N N . GLU A 1 82 ? -4.306 10.615 10.070 1.00 89.44 82 GLU A N 1
ATOM 668 C CA . GLU A 1 82 ? -3.716 11.410 11.155 1.00 89.44 82 GLU A CA 1
ATOM 669 C C . GLU A 1 82 ? -4.791 11.960 12.104 1.00 89.44 82 GLU A C 1
ATOM 671 O O . GLU A 1 82 ? -4.660 11.834 13.322 1.00 89.44 82 GLU A O 1
ATOM 676 N N . ASN A 1 83 ? -5.887 12.501 11.563 1.00 91.31 83 ASN A N 1
ATOM 677 C CA . ASN A 1 83 ? -7.011 12.983 12.364 1.00 91.31 83 ASN A CA 1
ATOM 678 C C . ASN A 1 83 ? -7.667 11.847 13.163 1.00 91.31 83 ASN A C 1
ATOM 680 O O . ASN A 1 83 ? -7.877 11.992 14.366 1.00 91.31 83 ASN A O 1
ATOM 684 N N . LEU A 1 84 ? -7.939 10.702 12.526 1.00 91.69 84 LEU A N 1
ATOM 685 C CA . LEU A 1 84 ? -8.512 9.527 13.191 1.00 91.69 84 LEU A CA 1
ATOM 686 C C . LEU A 1 84 ? -7.604 9.015 14.315 1.00 91.69 84 LEU A C 1
ATOM 688 O O . LEU A 1 84 ? -8.090 8.654 15.384 1.00 91.69 84 LEU A O 1
ATOM 692 N N . MET A 1 85 ? -6.284 9.029 14.109 1.00 89.94 85 MET A N 1
ATOM 693 C CA . MET A 1 85 ? -5.311 8.661 15.139 1.00 89.94 85 MET A CA 1
ATOM 694 C C . MET A 1 85 ? -5.362 9.594 16.350 1.00 89.94 85 MET A C 1
ATOM 696 O O . MET A 1 85 ? -5.308 9.119 17.486 1.00 89.94 85 MET A O 1
ATOM 700 N N . VAL A 1 86 ? -5.458 10.907 16.122 1.00 90.38 86 VAL A N 1
ATOM 701 C CA . VAL A 1 86 ? -5.577 11.900 17.200 1.00 90.38 86 VAL A CA 1
ATOM 702 C C . VAL A 1 86 ? -6.884 11.703 17.962 1.00 90.38 86 VAL A C 1
ATOM 704 O O . VAL A 1 86 ? -6.864 11.654 19.190 1.00 90.38 86 VAL A O 1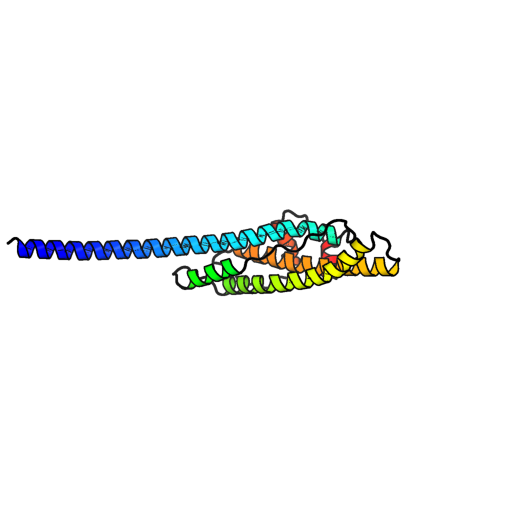
ATOM 707 N N . GLU A 1 87 ? -8.004 11.523 17.266 1.00 89.88 87 GLU A N 1
ATOM 708 C CA . GLU A 1 87 ? -9.300 11.305 17.912 1.00 89.88 87 GLU A CA 1
ATOM 709 C C . GLU A 1 87 ? -9.330 10.016 18.745 1.00 89.88 87 GLU A C 1
ATOM 711 O O . GLU A 1 87 ? -9.761 10.042 19.898 1.00 89.88 87 GLU A O 1
ATOM 716 N N . LEU A 1 88 ? -8.805 8.910 18.208 1.00 90.94 88 LEU A N 1
ATOM 717 C CA . LEU A 1 88 ? -8.738 7.627 18.914 1.00 90.94 88 LEU A CA 1
ATOM 718 C C . LEU A 1 88 ? -7.804 7.671 20.131 1.00 90.94 88 LEU A C 1
ATOM 720 O O . LEU A 1 88 ? -8.058 6.982 21.116 1.00 90.94 88 LEU A O 1
ATOM 724 N N . SER A 1 89 ? -6.766 8.517 20.113 1.00 87.00 89 SER A N 1
ATOM 725 C CA . SER A 1 89 ? -5.853 8.685 21.255 1.00 87.00 89 SER A CA 1
ATOM 726 C C . SER A 1 89 ? -6.522 9.260 22.509 1.00 87.00 89 SER A C 1
ATOM 728 O O . SER A 1 89 ? -6.012 9.066 23.610 1.00 87.00 89 SER A O 1
ATOM 730 N N . GLY A 1 90 ? -7.663 9.939 22.348 1.00 84.81 90 GLY A N 1
ATOM 731 C CA . GLY A 1 90 ? -8.489 10.441 23.447 1.00 84.81 90 GLY A CA 1
ATOM 732 C C . GLY A 1 90 ? -9.584 9.470 23.900 1.00 84.81 90 GLY A C 1
ATOM 733 O O . GLY A 1 90 ? -10.451 9.869 24.674 1.00 84.81 90 GLY A O 1
ATOM 734 N N . SER A 1 91 ? -9.585 8.233 23.395 1.00 85.94 91 SER A N 1
ATOM 735 C CA . SER A 1 91 ? -10.616 7.226 23.654 1.00 85.94 91 SER A CA 1
ATOM 736 C C . SER A 1 91 ? -10.050 5.964 24.312 1.00 85.94 91 SER A C 1
ATOM 738 O O . SER A 1 91 ? -8.836 5.771 24.371 1.00 85.94 91 SER A O 1
ATOM 740 N N . ASP A 1 92 ? -10.941 5.073 24.755 1.00 79.44 92 ASP A N 1
ATOM 741 C CA . ASP A 1 92 ? -10.569 3.750 25.275 1.00 79.44 92 ASP A CA 1
ATOM 742 C C . ASP A 1 92 ? -10.077 2.794 24.159 1.00 79.44 92 ASP A C 1
ATOM 744 O O . ASP A 1 92 ? -9.450 1.773 24.442 1.00 79.44 92 ASP A O 1
ATOM 748 N N . GLU A 1 93 ? -10.327 3.120 22.884 1.00 79.31 93 GLU A N 1
ATOM 749 C CA . GLU A 1 93 ? -9.897 2.350 21.710 1.00 79.31 93 GLU A CA 1
ATOM 750 C C . GLU A 1 93 ? -8.512 2.813 21.240 1.00 79.31 93 GLU A C 1
ATOM 752 O O . GLU A 1 93 ? -8.353 3.585 20.290 1.00 79.31 93 GLU A O 1
ATOM 757 N N . ILE A 1 94 ? -7.478 2.342 21.936 1.00 77.62 94 ILE A N 1
ATOM 758 C CA . ILE A 1 94 ? -6.096 2.751 21.682 1.00 77.62 94 ILE A CA 1
ATOM 759 C C . ILE A 1 94 ? -5.516 1.995 20.480 1.00 77.62 94 ILE A C 1
ATOM 761 O O . ILE A 1 94 ? -5.408 0.770 20.476 1.00 77.62 94 ILE A O 1
ATOM 765 N N . ILE A 1 95 ? -5.036 2.750 19.491 1.00 87.00 95 ILE A N 1
ATOM 766 C CA . ILE A 1 95 ? -4.231 2.220 18.384 1.00 87.00 95 ILE A CA 1
ATOM 767 C C . ILE A 1 95 ? -2.886 1.726 18.929 1.00 87.00 95 ILE A C 1
ATOM 769 O O . ILE A 1 95 ? -2.148 2.478 19.580 1.00 87.00 95 ILE A O 1
ATOM 773 N N . SER A 1 96 ? -2.533 0.478 18.622 1.00 89.25 96 SER A N 1
ATOM 774 C CA . SER A 1 96 ? -1.287 -0.130 19.088 1.00 89.25 96 SER A CA 1
ATOM 775 C C . SER A 1 96 ? -0.054 0.593 18.529 1.00 89.25 96 SER A C 1
ATOM 777 O O . SER A 1 96 ? -0.089 1.239 17.478 1.00 89.25 96 SER A O 1
ATOM 779 N N . ILE A 1 97 ? 1.087 0.476 19.217 1.00 89.50 97 ILE A N 1
ATOM 780 C CA . ILE A 1 97 ? 2.355 1.062 18.747 1.00 89.50 97 ILE A CA 1
ATOM 781 C C . ILE A 1 97 ? 2.699 0.570 17.334 1.00 89.50 97 ILE A C 1
ATOM 783 O O . ILE A 1 97 ? 3.151 1.362 16.508 1.00 89.50 97 ILE A O 1
ATOM 787 N N . GLU A 1 98 ? 2.461 -0.708 17.043 1.00 91.12 98 GLU A N 1
ATOM 788 C CA . GLU A 1 98 ? 2.764 -1.310 15.743 1.00 91.12 98 GLU A CA 1
ATOM 789 C C . GLU A 1 98 ? 1.841 -0.794 14.637 1.00 91.12 98 GLU A C 1
ATOM 791 O O . GLU A 1 98 ? 2.316 -0.441 13.555 1.00 91.12 98 GLU A O 1
ATOM 796 N N . GLN A 1 99 ? 0.547 -0.636 14.928 1.00 90.94 99 GLN A N 1
ATOM 797 C CA . GLN A 1 99 ? -0.395 0.017 14.021 1.00 90.94 99 GLN A CA 1
ATOM 798 C C . GLN A 1 99 ? 0.045 1.460 13.722 1.00 90.94 99 GLN A C 1
ATOM 800 O O . GLN A 1 99 ? 0.128 1.850 12.559 1.00 90.94 99 GLN A O 1
ATOM 805 N N . ARG A 1 100 ? 0.436 2.243 14.740 1.00 89.31 100 ARG A N 1
ATOM 806 C CA . ARG A 1 100 ? 0.943 3.614 14.533 1.00 89.31 100 ARG A CA 1
ATOM 807 C C . ARG A 1 100 ? 2.223 3.650 13.697 1.00 89.31 100 ARG A C 1
ATOM 809 O O . ARG A 1 100 ? 2.338 4.486 12.804 1.00 89.31 100 ARG A O 1
ATOM 816 N N . LYS A 1 101 ? 3.177 2.743 13.950 1.00 90.62 101 LYS A N 1
ATOM 817 C CA . LYS A 1 101 ? 4.409 2.620 13.148 1.00 90.62 101 LYS A CA 1
ATOM 818 C C . LYS A 1 101 ? 4.089 2.368 11.677 1.00 90.62 101 LYS A C 1
ATOM 820 O O . LYS A 1 101 ? 4.724 2.969 10.813 1.00 90.62 101 LYS A O 1
ATOM 825 N N . PHE A 1 102 ? 3.121 1.500 11.391 1.00 90.25 102 PHE A N 1
ATOM 826 C CA . PHE A 1 102 ? 2.674 1.236 10.028 1.00 90.25 102 PHE A CA 1
ATOM 827 C C . PHE A 1 102 ? 2.089 2.487 9.357 1.00 90.25 102 PHE A C 1
ATOM 829 O O . PHE A 1 102 ? 2.530 2.836 8.264 1.00 90.25 102 PHE A O 1
ATOM 836 N N . LEU A 1 103 ? 1.180 3.203 10.026 1.00 89.19 103 LEU A N 1
ATOM 837 C CA . LEU A 1 103 ? 0.545 4.406 9.469 1.00 89.19 103 LEU A CA 1
ATOM 838 C C . LEU A 1 103 ? 1.573 5.512 9.169 1.00 89.19 103 LEU A C 1
ATOM 840 O O . LEU A 1 103 ? 1.558 6.099 8.088 1.00 89.19 103 LEU A O 1
ATOM 844 N N . VAL A 1 104 ? 2.543 5.721 10.066 1.00 87.81 104 VAL A N 1
ATOM 845 C CA . VAL A 1 104 ? 3.664 6.649 9.830 1.00 87.81 104 VAL A CA 1
ATOM 846 C C . VAL A 1 104 ? 4.510 6.205 8.631 1.00 87.81 104 VAL A C 1
ATOM 848 O O . VAL A 1 104 ? 4.855 7.020 7.775 1.00 87.81 104 VAL A O 1
ATOM 851 N N . ARG A 1 105 ? 4.832 4.907 8.523 1.00 88.25 105 ARG A N 1
ATOM 852 C CA . ARG A 1 105 ? 5.605 4.367 7.390 1.00 88.25 105 ARG A CA 1
ATOM 853 C C . ARG A 1 105 ? 4.879 4.543 6.060 1.00 88.25 105 ARG A C 1
ATOM 855 O O . ARG A 1 105 ? 5.535 4.902 5.086 1.00 88.25 105 ARG A O 1
ATOM 862 N N . ILE A 1 106 ? 3.562 4.344 6.018 1.00 87.19 106 ILE A N 1
ATOM 863 C CA . ILE A 1 106 ? 2.752 4.620 4.826 1.00 87.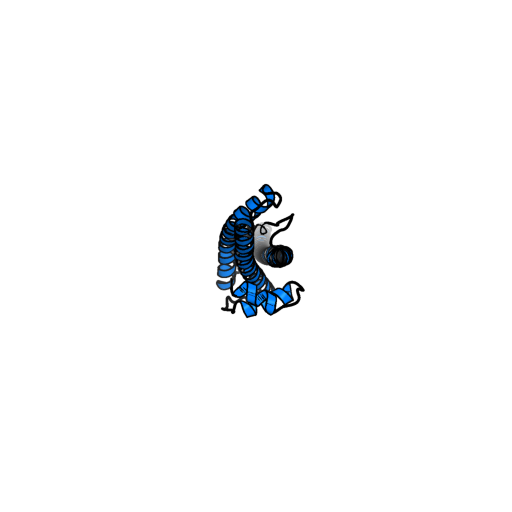19 106 ILE A CA 1
ATOM 864 C C . ILE A 1 106 ? 2.902 6.080 4.386 1.00 87.19 106 ILE A C 1
ATOM 866 O O . ILE A 1 106 ? 3.175 6.331 3.214 1.00 87.19 106 ILE A O 1
ATOM 870 N N . GLY A 1 107 ? 2.835 7.037 5.317 1.00 82.88 107 GLY A N 1
ATOM 871 C CA . GLY A 1 107 ? 3.031 8.452 4.986 1.00 82.88 107 GLY A CA 1
ATOM 872 C C . GLY A 1 107 ? 4.426 8.769 4.428 1.00 82.88 107 GLY A C 1
ATOM 873 O O . GLY A 1 107 ? 4.573 9.594 3.528 1.00 82.88 107 GLY A O 1
ATOM 874 N N . HIS A 1 108 ? 5.472 8.079 4.893 1.00 85.56 108 HIS A N 1
ATOM 875 C CA . HIS A 1 108 ? 6.810 8.203 4.298 1.00 85.56 108 HIS A CA 1
ATOM 876 C C . HIS A 1 108 ? 6.911 7.567 2.906 1.00 85.56 108 HIS A C 1
ATOM 878 O O . HIS A 1 108 ? 7.655 8.068 2.056 1.00 85.56 108 HIS A O 1
ATOM 884 N N . LYS A 1 109 ? 6.176 6.478 2.662 1.00 86.75 109 LYS A N 1
ATOM 885 C CA . LYS A 1 109 ? 6.170 5.787 1.370 1.00 86.75 109 LYS A CA 1
ATOM 886 C C . LYS A 1 109 ? 5.530 6.601 0.260 1.00 86.75 109 LYS A C 1
ATOM 888 O O . LYS A 1 109 ? 6.048 6.553 -0.848 1.00 86.75 109 LYS A O 1
ATOM 893 N N . ASP A 1 110 ? 4.506 7.394 0.554 1.00 84.62 110 ASP A N 1
ATOM 894 C CA . ASP A 1 110 ? 3.884 8.307 -0.416 1.00 84.62 110 ASP A CA 1
ATOM 895 C C . ASP A 1 110 ? 4.916 9.253 -1.068 1.00 84.62 110 ASP A C 1
ATOM 897 O O . ASP A 1 110 ? 5.058 9.336 -2.293 1.00 84.62 110 ASP A O 1
ATOM 901 N N . LYS A 1 111 ? 5.773 9.865 -0.239 1.00 84.69 111 LYS A N 1
ATOM 902 C CA . LYS A 1 111 ? 6.878 10.720 -0.708 1.00 84.69 111 LYS A CA 1
ATOM 903 C C . LYS A 1 111 ? 7.919 9.937 -1.508 1.00 84.69 111 LYS A C 1
ATOM 905 O O . LYS A 1 111 ? 8.442 10.429 -2.510 1.00 84.69 111 LYS A O 1
ATOM 910 N N . ALA A 1 112 ? 8.252 8.726 -1.059 1.00 87.62 112 ALA A N 1
ATOM 911 C CA . ALA A 1 112 ? 9.232 7.876 -1.729 1.00 87.62 112 ALA A CA 1
ATOM 912 C C . ALA A 1 112 ? 8.731 7.377 -3.095 1.00 87.62 112 ALA A C 1
ATOM 914 O O . ALA A 1 112 ? 9.521 7.319 -4.038 1.00 87.62 112 ALA A O 1
ATOM 915 N N . LEU A 1 113 ? 7.441 7.046 -3.204 1.00 91.81 113 LEU A N 1
ATOM 916 C CA . LEU A 1 113 ? 6.763 6.696 -4.450 1.00 91.81 113 LEU A CA 1
ATOM 917 C C . LEU A 1 113 ? 6.788 7.867 -5.420 1.00 91.81 113 LEU A C 1
ATOM 919 O O . LEU A 1 113 ? 7.296 7.711 -6.523 1.00 91.81 113 LEU A O 1
ATOM 923 N N . SER A 1 114 ? 6.355 9.048 -4.975 1.00 91.38 114 SER A N 1
ATOM 924 C CA . SER A 1 114 ? 6.347 10.261 -5.799 1.00 91.38 114 SER A CA 1
ATOM 925 C C . SER A 1 114 ? 7.733 10.582 -6.371 1.00 91.38 114 SER A C 1
ATOM 927 O O . SER A 1 114 ? 7.878 10.903 -7.546 1.00 91.38 114 SER A O 1
ATOM 929 N N . LYS A 1 115 ? 8.800 10.435 -5.572 1.00 92.44 115 LYS A N 1
ATOM 930 C CA . LYS A 1 115 ? 10.176 10.661 -6.047 1.00 92.44 115 LYS A CA 1
ATOM 931 C C . LYS A 1 115 ? 10.607 9.654 -7.123 1.00 92.44 115 LYS A C 1
ATOM 933 O O . LYS A 1 115 ? 11.253 10.041 -8.100 1.00 92.44 115 LYS A O 1
ATOM 938 N N . LYS A 1 116 ? 10.301 8.368 -6.927 1.00 94.44 116 LYS A N 1
ATOM 939 C CA . LYS A 1 116 ? 10.615 7.311 -7.903 1.00 94.44 116 LYS A CA 1
ATOM 940 C C . LYS A 1 116 ? 9.806 7.492 -9.184 1.00 94.44 116 LYS A C 1
ATOM 942 O O . LYS A 1 116 ? 10.364 7.360 -10.267 1.00 94.44 116 LYS A O 1
ATOM 947 N N . ASP A 1 117 ? 8.535 7.850 -9.048 1.00 95.56 117 ASP A N 1
ATOM 948 C CA . ASP A 1 117 ? 7.648 8.132 -10.167 1.00 95.56 117 ASP A CA 1
ATOM 949 C C . ASP A 1 117 ? 8.155 9.313 -10.995 1.00 95.56 117 ASP A C 1
ATOM 951 O O . ASP A 1 117 ? 8.375 9.164 -12.186 1.00 95.56 117 ASP A O 1
ATOM 955 N N . ASN A 1 118 ? 8.512 10.432 -10.362 1.00 95.75 118 ASN A N 1
ATOM 956 C CA . ASN A 1 118 ? 9.113 11.568 -11.068 1.00 95.75 118 ASN A CA 1
ATOM 957 C C . ASN A 1 118 ? 10.406 11.188 -11.812 1.00 95.75 118 ASN A C 1
ATOM 959 O O . ASN A 1 118 ? 10.660 11.674 -12.912 1.00 95.75 118 ASN A O 1
ATOM 963 N N . SER A 1 119 ? 11.219 10.302 -11.225 1.00 95.88 119 SER A N 1
ATOM 964 C CA . SER A 1 119 ? 12.453 9.819 -11.863 1.00 95.88 119 SER A CA 1
ATOM 965 C C . SER A 1 119 ? 12.153 8.978 -13.105 1.00 95.88 119 SER A C 1
ATOM 967 O O . SER A 1 119 ? 12.833 9.113 -14.116 1.00 95.88 119 SER A O 1
ATOM 969 N N . ARG A 1 120 ? 11.109 8.145 -13.047 1.00 96.12 120 ARG A N 1
ATOM 970 C CA . ARG A 1 120 ? 10.590 7.374 -14.180 1.00 96.12 120 ARG A CA 1
ATOM 971 C C . ARG A 1 120 ? 9.995 8.278 -15.261 1.00 96.12 120 ARG A C 1
ATOM 973 O O . ARG A 1 120 ? 10.310 8.099 -16.437 1.00 96.12 120 ARG A O 1
ATOM 980 N N . SER A 1 121 ? 9.181 9.256 -14.865 1.00 94.81 121 SER A N 1
ATOM 981 C CA . SER A 1 121 ? 8.438 10.149 -15.759 1.00 94.81 121 SER A CA 1
ATOM 982 C C . SER A 1 121 ? 9.350 10.923 -16.703 1.00 94.81 121 SER A C 1
ATOM 984 O O . SER A 1 121 ? 9.017 11.055 -17.872 1.00 94.81 121 SER A O 1
ATOM 986 N N . ALA A 1 122 ? 10.552 11.314 -16.270 1.00 94.19 122 ALA A N 1
ATOM 987 C CA . ALA A 1 122 ? 11.528 11.963 -17.148 1.00 94.19 122 ALA A CA 1
ATOM 988 C C . ALA A 1 122 ? 11.913 11.106 -18.379 1.00 94.19 122 ALA A C 1
ATOM 990 O O . ALA A 1 122 ? 12.087 11.626 -19.482 1.00 94.19 122 ALA A O 1
ATOM 991 N N . PHE A 1 123 ? 12.028 9.783 -18.214 1.00 94.62 123 PHE A N 1
ATOM 992 C CA . PHE A 1 123 ? 12.339 8.862 -19.317 1.00 94.62 123 PHE A CA 1
ATOM 993 C C . PHE A 1 123 ? 11.107 8.548 -20.166 1.00 94.62 123 PHE A C 1
ATOM 995 O O . PHE A 1 123 ? 11.209 8.444 -21.389 1.00 94.62 123 PHE A O 1
ATOM 1002 N N . VAL A 1 124 ? 9.942 8.444 -19.526 1.00 93.81 124 VAL A N 1
ATOM 1003 C CA . VAL A 1 124 ? 8.654 8.280 -20.209 1.00 93.81 124 VAL A CA 1
ATOM 1004 C C . VAL A 1 124 ? 8.355 9.485 -21.103 1.00 93.81 124 VAL A C 1
ATOM 1006 O O . VAL A 1 124 ? 8.014 9.311 -22.268 1.00 93.81 124 VAL A O 1
ATOM 1009 N N . GLU A 1 125 ? 8.543 10.705 -20.605 1.00 92.62 125 GLU A N 1
ATOM 1010 C CA . GLU A 1 125 ? 8.360 11.940 -21.372 1.00 92.62 125 GLU A CA 1
ATOM 1011 C C . GLU A 1 125 ? 9.299 11.994 -22.574 1.00 92.62 125 GLU A C 1
ATOM 1013 O O . GLU A 1 125 ? 8.853 12.285 -23.683 1.00 92.62 125 GLU A O 1
ATOM 1018 N N . ARG A 1 126 ? 10.579 11.639 -22.394 1.00 89.62 126 ARG A N 1
ATOM 1019 C CA . ARG A 1 126 ? 11.529 11.529 -23.510 1.00 89.62 126 ARG A CA 1
ATOM 1020 C C . ARG A 1 126 ? 11.019 10.563 -24.583 1.00 89.62 126 ARG A C 1
ATOM 1022 O O . ARG A 1 126 ? 11.046 10.910 -25.763 1.00 89.62 126 ARG A O 1
ATOM 1029 N N . TRP A 1 127 ? 10.541 9.383 -24.189 1.00 91.75 127 TRP A N 1
ATOM 1030 C CA . TRP A 1 127 ? 9.959 8.409 -25.114 1.00 91.75 127 TRP A CA 1
ATOM 1031 C C . TRP A 1 127 ? 8.745 8.986 -25.860 1.00 91.75 127 TRP A C 1
ATOM 1033 O O . TRP A 1 127 ? 8.729 8.980 -27.092 1.00 91.75 127 TRP A O 1
ATOM 1043 N N . LEU A 1 128 ? 7.774 9.551 -25.142 1.00 90.81 128 LEU A N 1
ATOM 1044 C CA . LEU A 1 128 ? 6.538 10.075 -25.730 1.00 90.81 128 LEU A CA 1
ATOM 1045 C C . LEU A 1 128 ? 6.790 11.272 -26.663 1.00 90.81 128 LEU A C 1
ATOM 1047 O O . LEU A 1 128 ? 6.236 11.318 -27.759 1.00 90.81 128 LEU A O 1
ATOM 1051 N N . ILE A 1 129 ? 7.664 12.208 -26.275 1.00 90.75 129 ILE A N 1
ATOM 1052 C CA . ILE A 1 129 ? 8.006 13.397 -27.078 1.00 90.75 129 ILE A CA 1
ATOM 1053 C C . ILE A 1 129 ? 8.789 13.009 -28.335 1.00 90.75 129 ILE A C 1
ATOM 1055 O O . ILE A 1 129 ? 8.574 13.590 -29.398 1.00 90.75 129 ILE A O 1
ATOM 1059 N N . SER A 1 130 ? 9.676 12.014 -28.239 1.00 86.12 130 SER A N 1
ATOM 1060 C CA . SER A 1 130 ? 10.445 11.537 -29.395 1.00 86.12 130 SER A CA 1
ATOM 1061 C C . SER A 1 130 ? 9.574 10.896 -30.480 1.00 86.12 130 SER A C 1
ATOM 1063 O O . SER A 1 130 ? 10.049 10.692 -31.596 1.00 86.12 130 SER A O 1
ATOM 1065 N N . ASN A 1 131 ? 8.316 10.553 -30.167 1.00 82.44 131 ASN A N 1
ATOM 1066 C CA . ASN A 1 131 ? 7.406 9.816 -31.045 1.00 82.44 131 ASN A CA 1
ATOM 1067 C C . ASN A 1 131 ? 8.052 8.543 -31.633 1.00 82.44 131 ASN A C 1
ATOM 1069 O O . ASN A 1 131 ? 7.834 8.188 -32.790 1.00 82.44 131 ASN A O 1
ATOM 1073 N N . GLY A 1 132 ? 8.913 7.885 -30.850 1.00 73.38 132 GLY A N 1
ATOM 1074 C CA . GLY A 1 132 ? 9.644 6.688 -31.261 1.00 73.38 132 GLY A CA 1
ATOM 1075 C C . GLY A 1 132 ? 10.915 6.921 -32.081 1.00 73.38 132 GLY A C 1
ATOM 1076 O O . GLY A 1 132 ? 11.588 5.945 -32.413 1.00 73.38 132 GLY A O 1
ATOM 1077 N N . ASN A 1 133 ? 11.285 8.173 -32.360 1.00 83.69 133 ASN A N 1
ATOM 1078 C CA . ASN A 1 133 ? 12.476 8.539 -33.131 1.00 83.69 133 ASN A CA 1
ATOM 1079 C C . ASN A 1 133 ? 13.709 8.741 -32.236 1.00 83.69 133 ASN A C 1
ATOM 1081 O O . ASN A 1 133 ? 14.358 9.784 -32.289 1.00 83.69 133 ASN A O 1
ATOM 1085 N N . LEU A 1 134 ? 14.016 7.753 -31.397 1.00 87.44 134 LEU A N 1
ATOM 1086 C CA . LEU A 1 134 ? 15.282 7.695 -30.661 1.00 87.44 134 LEU A CA 1
ATOM 1087 C C . LEU A 1 134 ? 16.288 6.855 -31.444 1.00 87.44 134 LEU A C 1
ATOM 1089 O O . LEU A 1 134 ? 15.909 5.868 -32.085 1.00 87.44 134 LEU A O 1
ATOM 1093 N N . ASP A 1 135 ? 17.571 7.206 -31.359 1.00 91.25 135 ASP A N 1
ATOM 1094 C CA . ASP A 1 135 ? 18.611 6.315 -31.866 1.00 91.25 135 ASP A CA 1
ATOM 1095 C C . ASP A 1 135 ? 18.677 5.011 -31.043 1.00 91.25 135 ASP A C 1
ATOM 1097 O O . ASP A 1 135 ? 18.051 4.869 -29.989 1.00 91.25 135 ASP A O 1
ATOM 1101 N N . PHE A 1 136 ? 19.420 4.012 -31.527 1.00 89.88 136 PHE A N 1
ATOM 1102 C CA . PHE A 1 136 ? 19.489 2.707 -30.862 1.00 89.88 136 PHE A CA 1
ATOM 1103 C C . PHE A 1 136 ? 20.011 2.788 -29.413 1.00 89.88 136 PHE A C 1
ATOM 1105 O O . PHE A 1 136 ? 19.498 2.093 -28.535 1.00 89.88 136 PHE A O 1
ATOM 1112 N N . SER A 1 137 ? 21.008 3.636 -29.151 1.00 92.00 137 SER A N 1
ATOM 1113 C CA . SER A 1 137 ? 21.628 3.785 -27.830 1.00 92.00 137 SER A CA 1
ATOM 1114 C C . SER A 1 137 ? 20.700 4.520 -26.860 1.00 92.00 137 SER A C 1
ATOM 1116 O O . SER A 1 137 ? 20.518 4.115 -25.706 1.00 92.00 137 SER A O 1
ATOM 1118 N N . GLU A 1 138 ? 20.058 5.585 -27.327 1.00 91.44 138 GLU A N 1
ATOM 1119 C CA . GLU A 1 138 ? 19.055 6.338 -26.582 1.00 91.44 138 GLU A CA 1
ATOM 1120 C C . GLU A 1 138 ? 17.830 5.486 -26.271 1.00 91.44 138 GLU A C 1
ATOM 1122 O O . GLU A 1 138 ? 17.330 5.507 -25.145 1.00 91.44 138 GLU A O 1
ATOM 1127 N N . LYS A 1 139 ? 17.373 4.688 -27.237 1.00 92.00 139 LYS A N 1
ATOM 1128 C CA . LYS A 1 139 ? 16.269 3.755 -27.037 1.00 92.00 139 LYS A CA 1
ATOM 1129 C C . LYS A 1 139 ? 16.625 2.727 -25.968 1.00 92.00 139 LYS A C 1
ATOM 1131 O O . LYS A 1 139 ? 15.899 2.607 -24.987 1.00 92.00 139 LYS A O 1
ATOM 1136 N N . LEU A 1 140 ? 17.767 2.051 -26.091 1.00 92.62 140 LEU A N 1
ATOM 1137 C CA . LEU A 1 140 ? 18.187 1.039 -25.120 1.00 92.62 140 LEU A CA 1
ATOM 1138 C C . LEU A 1 140 ? 18.326 1.616 -23.700 1.00 92.62 140 LEU A C 1
ATOM 1140 O O . LEU A 1 140 ? 17.822 1.036 -22.739 1.00 92.62 140 LEU A O 1
ATOM 1144 N N . SER A 1 141 ? 18.976 2.774 -23.560 1.00 93.81 141 SER A N 1
ATOM 1145 C CA . SER A 1 141 ? 19.151 3.432 -22.257 1.00 93.81 141 SER A CA 1
ATOM 1146 C C . SER A 1 141 ? 17.826 3.909 -21.649 1.00 93.81 141 SER A C 1
ATOM 1148 O O . SER A 1 141 ? 17.620 3.772 -20.440 1.00 93.81 141 SER A O 1
ATOM 1150 N N . THR A 1 142 ? 16.902 4.415 -22.470 1.00 94.25 142 THR A N 1
ATOM 1151 C CA . THR A 1 142 ? 15.564 4.838 -22.026 1.00 94.25 142 THR A CA 1
ATOM 1152 C C . THR A 1 142 ? 14.744 3.636 -21.558 1.00 94.25 142 THR A C 1
ATOM 1154 O O . THR A 1 142 ? 14.179 3.676 -20.467 1.00 94.25 142 THR A O 1
ATOM 1157 N N . GLU A 1 143 ? 14.745 2.538 -22.319 1.00 94.81 143 GLU A N 1
ATOM 1158 C CA . GLU A 1 143 ? 14.047 1.296 -21.965 1.00 94.81 143 GLU A CA 1
ATOM 1159 C C . GLU A 1 143 ? 14.525 0.746 -20.617 1.00 94.81 143 GLU A C 1
ATOM 1161 O O . GLU A 1 143 ? 13.730 0.473 -19.714 1.00 94.81 143 GLU A O 1
ATOM 1166 N N . GLN A 1 144 ? 15.847 0.636 -20.456 1.00 95.25 144 GLN A N 1
ATOM 1167 C CA . GLN A 1 144 ? 16.460 0.132 -19.231 1.00 95.25 144 GLN A CA 1
ATOM 1168 C C . GLN A 1 144 ? 16.138 1.015 -18.025 1.00 95.25 144 GLN A C 1
ATOM 1170 O O . GLN A 1 144 ? 15.889 0.483 -16.940 1.00 95.25 144 GLN A O 1
ATOM 1175 N N . SER A 1 145 ? 16.108 2.335 -18.217 1.00 96.56 145 SER A N 1
ATOM 1176 C CA . SER A 1 145 ? 15.796 3.302 -17.162 1.00 96.56 145 SER A CA 1
ATOM 1177 C C . SER A 1 145 ? 14.330 3.227 -16.735 1.00 96.56 145 SER A C 1
ATOM 1179 O O . SER A 1 145 ? 14.051 3.206 -15.535 1.00 96.56 145 SER A O 1
ATOM 1181 N N . ILE A 1 146 ? 13.393 3.108 -17.685 1.00 96.25 146 ILE A N 1
ATOM 1182 C CA . ILE A 1 146 ? 11.969 2.904 -17.374 1.00 96.25 146 ILE A CA 1
ATOM 1183 C C . ILE A 1 146 ? 11.791 1.593 -16.601 1.00 96.25 146 ILE A C 1
ATOM 1185 O O . ILE A 1 146 ? 11.187 1.599 -15.529 1.00 96.25 146 ILE A O 1
ATOM 1189 N N . GLN A 1 147 ? 12.379 0.484 -17.064 1.00 96.50 147 GLN A N 1
ATOM 1190 C CA . GLN A 1 147 ? 12.308 -0.802 -16.353 1.00 96.50 147 GLN A CA 1
ATOM 1191 C C . GLN A 1 147 ? 12.902 -0.736 -14.948 1.00 96.50 147 GLN A C 1
ATOM 1193 O O . GLN A 1 147 ? 12.335 -1.299 -14.013 1.00 96.50 147 GLN A O 1
ATOM 1198 N N . PHE A 1 148 ? 14.040 -0.059 -14.788 1.00 97.12 148 PHE A N 1
ATOM 1199 C CA . PHE A 1 148 ? 14.697 0.110 -13.496 1.00 97.12 148 PHE A CA 1
ATOM 1200 C C . PHE A 1 148 ? 13.785 0.835 -12.501 1.00 97.12 148 PHE A C 1
ATOM 1202 O O . PHE A 1 148 ? 13.487 0.307 -11.427 1.00 97.12 148 PHE A O 1
ATOM 1209 N N . TRP A 1 149 ? 13.262 2.007 -12.867 1.00 97.56 149 TRP A N 1
ATOM 1210 C CA . TRP A 1 149 ? 12.386 2.760 -11.969 1.00 97.56 149 TRP A CA 1
ATOM 1211 C C . TRP A 1 149 ? 11.043 2.065 -11.735 1.00 97.56 149 TRP A C 1
ATOM 1213 O O . TRP A 1 149 ? 10.539 2.089 -10.612 1.00 97.56 149 TRP A O 1
ATOM 1223 N N . THR A 1 150 ? 10.511 1.368 -12.739 1.00 97.19 150 THR A N 1
ATOM 1224 C CA . THR A 1 150 ? 9.297 0.551 -12.600 1.00 97.19 150 THR A CA 1
ATOM 1225 C C . THR A 1 150 ? 9.505 -0.601 -11.618 1.00 97.19 150 THR A C 1
ATOM 1227 O O . THR A 1 150 ? 8.654 -0.824 -10.762 1.00 97.19 150 THR A O 1
ATOM 1230 N N . ALA A 1 151 ? 10.658 -1.282 -11.639 1.00 97.25 151 ALA A N 1
ATOM 1231 C CA . ALA A 1 151 ? 10.986 -2.300 -10.636 1.00 97.25 151 ALA A CA 1
ATOM 1232 C C . ALA A 1 151 ? 11.020 -1.717 -9.217 1.00 97.25 151 ALA A C 1
ATOM 1234 O O . ALA A 1 151 ? 10.491 -2.312 -8.276 1.00 97.25 151 ALA A O 1
ATOM 1235 N N . HIS A 1 152 ? 11.599 -0.528 -9.051 1.00 96.12 152 HIS A N 1
ATOM 1236 C CA . HIS A 1 152 ? 11.604 0.159 -7.764 1.00 96.12 152 HIS A CA 1
ATOM 1237 C C . HIS A 1 152 ? 10.201 0.563 -7.296 1.00 96.12 152 HIS A C 1
ATOM 1239 O O . HIS A 1 152 ? 9.925 0.465 -6.099 1.00 96.12 152 HIS A O 1
ATOM 1245 N N . LEU A 1 153 ? 9.318 0.992 -8.203 1.00 96.62 153 LEU A N 1
ATOM 1246 C CA . LEU A 1 153 ? 7.911 1.250 -7.886 1.00 96.62 153 LEU A CA 1
ATOM 1247 C C . LEU A 1 153 ? 7.189 -0.039 -7.488 1.00 96.62 153 LEU A C 1
ATOM 1249 O O . LEU A 1 153 ? 6.555 -0.063 -6.437 1.00 96.62 153 LEU A O 1
ATOM 1253 N N . LEU A 1 154 ? 7.353 -1.125 -8.250 1.00 96.81 154 LEU A N 1
ATOM 1254 C CA . LEU A 1 154 ? 6.771 -2.436 -7.947 1.00 96.81 154 LEU A CA 1
ATOM 1255 C C . LEU A 1 154 ? 7.125 -2.903 -6.531 1.00 96.81 154 LEU A C 1
ATOM 1257 O O . LEU A 1 154 ? 6.246 -3.332 -5.789 1.00 96.81 154 LEU A O 1
ATOM 1261 N N . ARG A 1 155 ? 8.389 -2.765 -6.115 1.00 95.62 155 ARG A N 1
ATOM 1262 C CA . ARG A 1 155 ? 8.825 -3.126 -4.753 1.00 95.62 155 ARG A CA 1
ATOM 1263 C C . ARG A 1 155 ? 8.127 -2.305 -3.670 1.00 95.62 155 ARG A C 1
ATOM 1265 O O . ARG A 1 155 ? 7.756 -2.857 -2.637 1.00 95.62 155 ARG A O 1
ATOM 1272 N N . GLU A 1 156 ? 7.953 -1.002 -3.886 1.00 94.75 156 GLU A N 1
ATOM 1273 C CA . GLU A 1 156 ? 7.248 -0.144 -2.927 1.00 94.75 156 GLU A CA 1
ATOM 1274 C C . GLU A 1 156 ? 5.761 -0.480 -2.854 1.00 94.75 156 GLU A C 1
ATOM 1276 O O . GLU A 1 156 ? 5.221 -0.596 -1.756 1.00 94.75 156 GLU A O 1
ATOM 1281 N N . VAL A 1 157 ? 5.120 -0.683 -4.006 1.00 96.00 157 VAL A N 1
ATOM 1282 C CA . VAL A 1 157 ? 3.704 -1.055 -4.100 1.00 96.00 157 VAL A CA 1
ATOM 1283 C C . VAL A 1 157 ? 3.452 -2.400 -3.421 1.00 96.00 157 VAL A C 1
ATOM 1285 O O . VAL A 1 157 ? 2.537 -2.504 -2.607 1.00 96.00 157 VAL A O 1
ATOM 1288 N N . VAL A 1 158 ? 4.306 -3.401 -3.657 1.00 96.69 158 VAL A N 1
ATOM 1289 C CA . VAL A 1 158 ? 4.255 -4.693 -2.954 1.00 96.69 158 VAL A CA 1
ATOM 1290 C C . VAL A 1 158 ? 4.338 -4.498 -1.441 1.00 96.69 158 VAL A C 1
ATOM 1292 O O . VAL A 1 158 ? 3.555 -5.087 -0.699 1.00 96.69 158 VAL A O 1
ATOM 1295 N N . ASP A 1 159 ? 5.255 -3.660 -0.959 1.00 94.44 159 ASP A N 1
ATOM 1296 C CA . ASP A 1 159 ? 5.405 -3.431 0.478 1.00 94.44 159 ASP A CA 1
ATOM 1297 C C . ASP A 1 159 ? 4.163 -2.769 1.101 1.00 94.44 159 ASP A C 1
ATOM 1299 O O . ASP A 1 159 ? 3.747 -3.142 2.200 1.00 94.44 159 ASP A O 1
ATOM 1303 N N . ILE A 1 160 ? 3.542 -1.823 0.386 1.00 94.75 160 ILE A N 1
ATOM 1304 C CA . ILE A 1 160 ? 2.300 -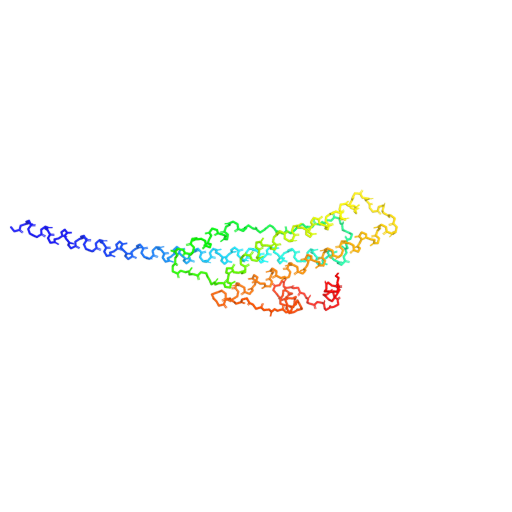1.161 0.814 1.00 94.75 160 ILE A CA 1
ATOM 1305 C C . ILE A 1 160 ? 1.153 -2.163 0.874 1.00 94.75 160 ILE A C 1
ATOM 1307 O O . ILE A 1 160 ? 0.528 -2.292 1.927 1.00 94.75 160 ILE A O 1
ATOM 1311 N N . ILE A 1 161 ? 0.901 -2.895 -0.217 1.00 96.69 161 ILE A N 1
ATOM 1312 C CA . ILE A 1 161 ? -0.199 -3.865 -0.285 1.00 96.69 161 ILE A CA 1
ATOM 1313 C C . ILE A 1 161 ? -0.017 -4.922 0.798 1.00 96.69 161 ILE A C 1
ATOM 1315 O O . ILE A 1 161 ? -0.966 -5.222 1.519 1.00 96.69 161 ILE A O 1
ATOM 1319 N N . PHE A 1 162 ? 1.194 -5.463 0.956 1.00 96.56 162 PHE A N 1
ATOM 1320 C CA . PHE A 1 162 ? 1.474 -6.486 1.954 1.00 96.56 162 PHE A CA 1
ATOM 1321 C C . PHE A 1 162 ? 1.127 -6.003 3.363 1.00 96.56 162 PHE A C 1
ATOM 1323 O O . PHE A 1 162 ? 0.328 -6.631 4.058 1.00 96.56 162 PHE A O 1
ATOM 1330 N N . HIS A 1 163 ? 1.694 -4.872 3.790 1.00 95.06 163 HIS A N 1
ATOM 1331 C CA . HIS A 1 163 ? 1.488 -4.395 5.152 1.00 95.06 163 HIS A CA 1
ATOM 1332 C C . HIS A 1 163 ? 0.058 -3.887 5.390 1.00 95.06 163 HIS A C 1
ATOM 1334 O O . HIS A 1 163 ? -0.466 -4.111 6.479 1.00 95.06 163 HIS A O 1
ATOM 1340 N N . ALA A 1 164 ? -0.603 -3.294 4.388 1.00 95.62 164 ALA A N 1
ATOM 1341 C CA . ALA A 1 164 ? -2.018 -2.932 4.477 1.00 95.62 164 ALA A CA 1
ATOM 1342 C C . ALA A 1 164 ? -2.916 -4.168 4.612 1.00 95.62 164 ALA A C 1
ATOM 1344 O O . ALA A 1 164 ? -3.775 -4.208 5.489 1.00 95.62 164 ALA A O 1
ATOM 1345 N N . SER A 1 165 ? -2.658 -5.219 3.830 1.00 96.69 165 SER A N 1
ATOM 1346 C CA . SER A 1 165 ? -3.397 -6.485 3.923 1.00 96.69 165 SER A CA 1
ATOM 1347 C C . SER A 1 165 ? -3.232 -7.116 5.307 1.00 96.69 165 SER A C 1
ATOM 1349 O O . SER A 1 165 ? -4.216 -7.451 5.960 1.00 96.69 165 SER A O 1
ATOM 1351 N N . LYS A 1 166 ? -1.994 -7.185 5.817 1.00 95.88 166 LYS A N 1
ATOM 1352 C CA . LYS A 1 166 ? -1.711 -7.689 7.169 1.00 95.88 166 LYS A CA 1
ATOM 1353 C C . LYS A 1 166 ? -2.388 -6.855 8.259 1.00 95.88 166 LYS A C 1
ATOM 1355 O O . LYS A 1 166 ? -2.926 -7.426 9.202 1.00 95.88 166 LYS A O 1
ATOM 1360 N N . PHE A 1 167 ? -2.398 -5.527 8.128 1.00 95.06 167 PHE A N 1
ATOM 1361 C CA . PHE A 1 167 ? -3.086 -4.631 9.062 1.00 95.06 167 PHE A CA 1
ATOM 1362 C C . PHE A 1 167 ? -4.592 -4.914 9.124 1.00 95.06 167 PHE A C 1
ATOM 1364 O O . PHE A 1 167 ? -5.168 -4.966 10.210 1.00 95.06 167 PHE A O 1
ATOM 1371 N N . LEU A 1 168 ? -5.225 -5.135 7.971 1.00 95.69 168 LEU A N 1
ATOM 1372 C CA . LEU A 1 168 ? -6.661 -5.407 7.864 1.00 95.69 168 LEU A CA 1
ATOM 1373 C C . LEU A 1 168 ? -7.043 -6.808 8.357 1.00 95.69 168 LEU A C 1
ATOM 1375 O O . LEU A 1 168 ? -8.097 -6.971 8.975 1.00 95.69 168 LEU A O 1
ATOM 1379 N N . GLU A 1 169 ? -6.192 -7.805 8.105 1.00 95.62 169 GLU A N 1
ATOM 1380 C CA . GLU A 1 169 ? -6.373 -9.180 8.582 1.00 95.62 169 GLU A CA 1
ATOM 1381 C C . GLU A 1 169 ? -6.210 -9.286 10.102 1.00 95.62 169 GLU A C 1
ATOM 1383 O O . GLU A 1 169 ? -7.045 -9.883 10.780 1.00 95.62 169 GLU A O 1
ATOM 1388 N N . GLU A 1 170 ? -5.128 -8.720 10.643 1.00 95.00 170 GLU A N 1
ATOM 1389 C CA . GLU A 1 170 ? -4.747 -8.898 12.048 1.00 95.00 170 GLU A CA 1
ATOM 1390 C C . GLU A 1 170 ? -5.439 -7.894 12.979 1.00 95.00 170 GLU A C 1
ATOM 1392 O O . GLU A 1 170 ? -5.598 -8.176 14.170 1.00 95.00 170 GLU A O 1
ATOM 1397 N N . LYS A 1 171 ? -5.883 -6.745 12.448 1.00 92.56 171 LYS A N 1
ATOM 1398 C CA . LYS A 1 171 ? -6.559 -5.666 13.183 1.00 92.56 171 LYS A CA 1
ATOM 1399 C C . LYS A 1 171 ? -5.801 -5.314 14.464 1.00 92.56 171 LYS A C 1
ATOM 1401 O O . LYS A 1 171 ? -4.666 -4.850 14.396 1.00 92.56 171 LYS A O 1
ATOM 1406 N N . ASP A 1 172 ? -6.409 -5.531 15.626 1.00 89.81 172 ASP A N 1
ATOM 1407 C CA . ASP A 1 172 ? -5.838 -5.230 16.945 1.00 89.81 172 ASP A CA 1
ATOM 1408 C C . ASP A 1 172 ? -4.603 -6.061 17.288 1.00 89.81 172 ASP A C 1
ATOM 1410 O O . ASP A 1 172 ? -3.766 -5.628 18.075 1.00 89.81 172 ASP A O 1
ATOM 1414 N N . ASN A 1 173 ? -4.448 -7.217 16.645 1.00 92.12 173 ASN A N 1
ATOM 1415 C CA . ASN A 1 173 ? -3.298 -8.097 16.822 1.00 92.12 173 ASN A CA 1
ATOM 1416 C C . ASN A 1 173 ? -2.169 -7.806 15.824 1.00 92.12 173 ASN A C 1
ATOM 1418 O O . ASN A 1 173 ? -1.216 -8.582 15.752 1.00 92.12 173 ASN A O 1
ATOM 1422 N N . PHE A 1 174 ? -2.277 -6.727 15.037 1.00 93.19 174 PHE A N 1
ATOM 1423 C CA . PHE A 1 174 ? -1.278 -6.389 14.033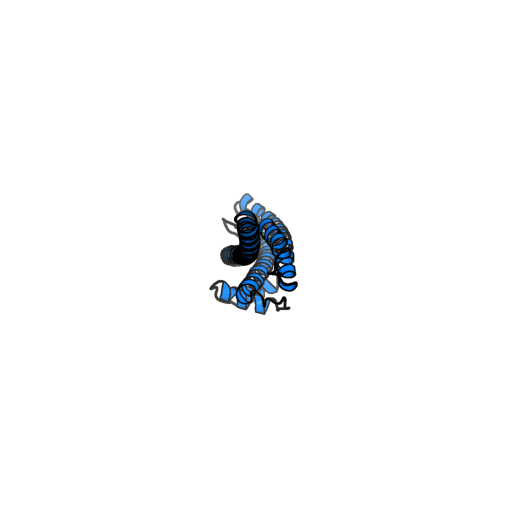 1.00 93.19 174 PHE A CA 1
ATOM 1424 C C . PHE A 1 174 ? 0.097 -6.172 14.659 1.00 93.19 174 PHE A C 1
ATOM 1426 O O . PHE A 1 174 ? 0.269 -5.335 15.549 1.00 93.19 174 PHE A O 1
ATOM 1433 N N . MET A 1 175 ? 1.086 -6.889 14.129 1.00 88.50 175 MET A N 1
ATOM 1434 C CA . MET A 1 175 ? 2.476 -6.779 14.555 1.00 88.50 175 MET A CA 1
ATOM 1435 C C . MET A 1 175 ? 3.382 -6.509 13.363 1.00 88.50 175 MET A C 1
ATOM 1437 O O . MET A 1 175 ? 3.405 -7.270 12.391 1.00 88.50 175 MET A O 1
ATOM 1441 N N . PHE A 1 176 ? 4.206 -5.466 13.465 1.00 81.62 176 PHE A N 1
ATOM 1442 C CA . PHE A 1 176 ? 5.211 -5.212 12.448 1.00 81.62 176 PHE A CA 1
ATOM 1443 C C . PHE A 1 176 ? 6.327 -6.252 12.572 1.00 81.62 176 PHE A C 1
ATOM 1445 O O . PHE A 1 176 ? 7.074 -6.278 13.549 1.00 81.62 176 PHE A O 1
ATOM 1452 N N . ARG A 1 177 ? 6.432 -7.130 11.575 1.00 84.19 177 ARG A N 1
ATOM 1453 C CA . ARG A 1 177 ? 7.477 -8.155 11.493 1.00 84.19 177 ARG A CA 1
ATOM 1454 C C . ARG A 1 177 ? 8.318 -7.948 10.247 1.00 84.19 177 ARG A C 1
ATOM 1456 O O . ARG A 1 177 ? 7.870 -7.349 9.266 1.00 84.19 177 ARG A O 1
ATOM 1463 N N . GLU A 1 178 ? 9.539 -8.453 10.301 1.00 84.06 178 GLU A N 1
ATOM 1464 C CA . GLU A 1 178 ? 10.407 -8.502 9.136 1.00 84.06 178 GLU A CA 1
ATOM 1465 C C . GLU A 1 178 ? 10.003 -9.678 8.249 1.00 84.06 178 GLU A C 1
ATOM 1467 O O . GLU A 1 178 ? 9.883 -10.814 8.704 1.00 84.06 178 GLU A O 1
ATOM 1472 N N . TYR A 1 179 ? 9.775 -9.377 6.975 1.00 91.12 179 TYR A N 1
ATOM 1473 C CA . TYR A 1 179 ? 9.508 -10.356 5.932 1.00 91.12 179 TYR A CA 1
ATOM 1474 C C . TYR A 1 179 ? 10.459 -10.076 4.780 1.00 91.12 179 TYR A C 1
ATOM 1476 O O . TYR A 1 179 ? 10.694 -8.911 4.434 1.00 91.12 179 TYR A O 1
ATOM 1484 N N . SER A 1 180 ? 10.976 -11.137 4.169 1.00 94.00 180 SER A N 1
ATOM 1485 C CA . SER A 1 180 ? 11.739 -11.011 2.930 1.00 94.00 180 SER A CA 1
ATOM 1486 C C . SER A 1 180 ? 10.860 -10.434 1.817 1.00 94.00 180 SER A C 1
ATOM 1488 O O . SER A 1 180 ? 9.638 -10.604 1.814 1.00 94.00 180 SER A O 1
ATOM 1490 N N . LEU A 1 181 ? 11.479 -9.761 0.846 1.00 94.12 181 LEU A N 1
ATOM 1491 C CA . LEU A 1 181 ? 10.759 -9.221 -0.307 1.00 94.12 181 LEU A CA 1
ATOM 1492 C C . LEU A 1 181 ? 10.006 -10.323 -1.072 1.00 94.12 181 LEU A C 1
ATOM 1494 O O . LEU A 1 181 ? 8.868 -10.115 -1.475 1.00 94.12 181 LEU A O 1
ATOM 1498 N N . GLU A 1 182 ? 10.596 -11.509 -1.206 1.00 94.94 182 GLU A N 1
ATOM 1499 C CA . GLU A 1 182 ? 9.969 -12.656 -1.869 1.00 94.94 182 GLU A CA 1
ATOM 1500 C C . GLU A 1 182 ? 8.689 -13.119 -1.158 1.00 94.94 182 GLU A C 1
ATOM 1502 O O . GLU A 1 182 ? 7.652 -13.282 -1.801 1.00 94.94 182 GLU A O 1
ATOM 1507 N N . GLN A 1 183 ? 8.715 -13.237 0.175 1.00 95.88 183 GLN A N 1
ATOM 1508 C CA . GLN A 1 183 ? 7.517 -13.563 0.958 1.00 95.88 183 GLN A CA 1
ATOM 1509 C C . GLN A 1 183 ? 6.405 -12.528 0.755 1.00 95.88 183 GLN A C 1
ATOM 1511 O O . GLN A 1 183 ? 5.237 -12.898 0.618 1.00 95.88 183 GLN A O 1
ATOM 1516 N N . LYS A 1 184 ? 6.763 -11.238 0.705 1.00 97.19 184 LYS A N 1
ATOM 1517 C CA . LYS A 1 184 ? 5.800 -10.158 0.451 1.00 97.19 184 LYS A CA 1
ATOM 1518 C C . LYS A 1 184 ? 5.194 -10.276 -0.941 1.00 97.19 184 LYS A C 1
ATOM 1520 O O . LYS A 1 184 ? 3.979 -10.190 -1.069 1.00 97.19 184 LYS A O 1
ATOM 1525 N N . ILE A 1 185 ? 6.014 -10.525 -1.962 1.00 97.62 185 ILE A N 1
ATOM 1526 C CA . ILE A 1 185 ? 5.562 -10.692 -3.349 1.00 97.62 185 ILE A CA 1
ATOM 1527 C C . ILE A 1 185 ? 4.561 -11.843 -3.462 1.00 97.62 185 ILE A C 1
ATOM 1529 O O . ILE A 1 185 ? 3.490 -11.653 -4.034 1.00 97.62 185 ILE A O 1
ATOM 1533 N N . ILE A 1 186 ? 4.874 -13.015 -2.901 1.00 96.81 186 ILE A N 1
ATOM 1534 C CA . ILE A 1 186 ? 3.989 -14.190 -2.962 1.00 96.81 186 ILE A CA 1
ATOM 1535 C C . ILE A 1 186 ? 2.634 -13.877 -2.315 1.00 96.81 186 ILE A C 1
ATOM 1537 O O . ILE A 1 186 ? 1.583 -14.170 -2.887 1.00 96.81 186 ILE A O 1
ATOM 1541 N N . ALA A 1 187 ? 2.651 -13.243 -1.140 1.00 96.75 187 ALA A N 1
ATOM 1542 C CA . ALA A 1 187 ? 1.431 -12.842 -0.451 1.00 96.75 187 ALA A CA 1
ATOM 1543 C C . ALA A 1 187 ? 0.631 -11.803 -1.255 1.00 96.75 187 ALA A C 1
ATOM 1545 O O . ALA A 1 187 ? -0.575 -11.954 -1.408 1.00 96.75 187 ALA A O 1
ATOM 1546 N N . VAL A 1 188 ? 1.292 -10.793 -1.827 1.00 97.50 188 VAL A N 1
ATOM 1547 C CA . VAL A 1 188 ? 0.644 -9.754 -2.644 1.00 97.50 188 VAL A CA 1
ATOM 1548 C C . VAL A 1 188 ? 0.037 -10.318 -3.922 1.00 97.50 188 VAL A C 1
ATOM 1550 O O . VAL A 1 188 ? -1.076 -9.929 -4.266 1.00 97.50 188 VAL A O 1
ATOM 1553 N N . CYS A 1 189 ? 0.709 -11.259 -4.588 1.00 96.88 189 CYS A N 1
ATOM 1554 C CA . CYS A 1 189 ? 0.148 -11.973 -5.736 1.00 96.88 189 CYS A CA 1
ATOM 1555 C C . CYS A 1 189 ? -1.175 -12.649 -5.350 1.00 96.88 189 CYS A C 1
ATOM 1557 O O . CYS A 1 189 ? -2.183 -12.467 -6.027 1.00 96.88 189 CYS A O 1
ATOM 1559 N N . LYS A 1 190 ? -1.213 -13.320 -4.190 1.00 95.69 190 LYS A N 1
ATOM 1560 C CA . LYS A 1 190 ? -2.441 -13.918 -3.651 1.00 95.69 190 LYS A CA 1
ATOM 1561 C C . LYS A 1 190 ? -3.512 -12.875 -3.302 1.00 95.69 190 LYS A C 1
ATOM 1563 O O . LYS A 1 190 ? -4.674 -13.088 -3.624 1.00 95.69 190 LYS A O 1
ATOM 1568 N N . TYR A 1 191 ? -3.147 -11.769 -2.651 1.00 93.25 191 TYR A N 1
ATOM 1569 C CA . TYR A 1 191 ? -4.089 -10.700 -2.286 1.00 93.25 191 TYR A CA 1
ATOM 1570 C C . TYR A 1 191 ? -4.694 -9.987 -3.495 1.00 93.25 191 TYR A C 1
ATOM 1572 O O . TYR A 1 191 ? -5.806 -9.478 -3.404 1.00 93.25 191 TYR A O 1
ATOM 1580 N N . SER A 1 192 ? -3.962 -9.958 -4.606 1.00 94.06 192 SER A N 1
ATOM 1581 C CA . SER A 1 192 ? -4.333 -9.225 -5.818 1.00 94.06 192 SER A CA 1
ATOM 1582 C C . SER A 1 192 ? -4.956 -10.114 -6.897 1.00 94.06 192 SER A C 1
ATOM 1584 O O . SER A 1 192 ? -5.236 -9.615 -7.980 1.00 94.06 192 SER A O 1
ATOM 1586 N N . ASP A 1 193 ? -5.125 -11.416 -6.634 1.00 94.19 193 ASP A N 1
ATOM 1587 C CA . ASP A 1 193 ? -5.539 -12.421 -7.626 1.00 94.19 193 ASP A CA 1
ATOM 1588 C C . ASP A 1 193 ? -4.661 -12.411 -8.898 1.00 94.19 193 ASP A C 1
ATOM 1590 O O . ASP A 1 193 ? -5.125 -12.468 -10.036 1.00 94.19 193 ASP A O 1
ATOM 1594 N N . ILE A 1 194 ? -3.344 -12.292 -8.695 1.00 93.56 194 ILE A N 1
ATOM 1595 C CA . ILE A 1 194 ? -2.325 -12.311 -9.749 1.00 93.56 194 ILE A CA 1
ATOM 1596 C C . ILE A 1 194 ? -1.504 -13.592 -9.605 1.00 93.56 194 ILE A C 1
ATOM 1598 O O . ILE A 1 194 ? -1.061 -13.949 -8.512 1.00 93.56 194 ILE A O 1
ATOM 1602 N N . ALA A 1 195 ? -1.259 -14.282 -10.719 1.00 93.81 195 ALA A N 1
ATOM 1603 C CA . ALA A 1 195 ? -0.402 -15.459 -10.727 1.00 93.81 195 ALA A CA 1
ATOM 1604 C C . ALA A 1 195 ? 1.048 -15.084 -10.373 1.00 93.81 195 ALA A C 1
ATOM 1606 O O . ALA A 1 195 ? 1.628 -14.150 -10.928 1.00 93.81 195 ALA A O 1
ATOM 1607 N N . TYR A 1 196 ? 1.654 -15.828 -9.447 1.00 95.19 196 TYR A N 1
ATOM 1608 C CA . TYR A 1 196 ? 3.064 -15.644 -9.121 1.00 95.19 196 TYR A CA 1
ATOM 1609 C C . TYR A 1 196 ? 3.948 -16.272 -10.206 1.00 95.19 196 TYR A C 1
ATOM 1611 O O . TYR A 1 196 ? 4.016 -17.494 -10.339 1.00 95.19 196 TYR A O 1
ATOM 1619 N N . GLU A 1 197 ? 4.673 -15.431 -10.942 1.00 95.00 197 GLU A N 1
ATOM 1620 C CA . GLU A 1 197 ? 5.646 -15.850 -11.951 1.00 95.00 197 GLU A CA 1
ATOM 1621 C C . GLU A 1 197 ? 7.078 -15.605 -11.463 1.00 95.00 197 GLU A C 1
ATOM 1623 O O . GLU A 1 197 ? 7.585 -14.481 -11.499 1.00 95.00 197 GLU A O 1
ATOM 1628 N N . SER A 1 198 ? 7.757 -16.665 -11.015 1.00 93.88 198 SER A N 1
ATOM 1629 C CA . SER A 1 198 ? 9.106 -16.565 -10.435 1.00 93.88 198 SER A CA 1
ATOM 1630 C C . SER A 1 198 ? 10.094 -15.831 -11.353 1.00 93.88 198 SER A C 1
ATOM 1632 O O . SER A 1 198 ? 10.760 -14.896 -10.918 1.00 93.88 198 SER A O 1
ATOM 1634 N N . SER A 1 199 ? 10.119 -16.155 -12.651 1.00 94.62 199 SER A N 1
ATOM 1635 C CA . SER A 1 199 ? 11.026 -15.526 -13.622 1.00 94.62 199 SER A CA 1
ATOM 1636 C C . SER A 1 199 ? 10.819 -14.020 -13.781 1.00 94.62 199 SER A C 1
ATOM 1638 O O . SER A 1 199 ? 11.783 -13.293 -14.024 1.00 94.62 199 SER A O 1
ATOM 1640 N N . PHE A 1 200 ? 9.578 -13.541 -13.666 1.00 95.88 200 PHE A N 1
ATOM 1641 C CA . PHE A 1 200 ? 9.271 -12.113 -13.692 1.00 95.88 200 PHE A CA 1
ATOM 1642 C C . PHE A 1 200 ? 9.790 -11.446 -12.416 1.00 95.88 200 PHE A C 1
ATOM 1644 O O . PHE A 1 200 ? 10.588 -10.508 -12.474 1.00 95.88 200 PHE A O 1
ATOM 1651 N N . TRP A 1 201 ? 9.409 -11.982 -11.255 1.00 96.00 201 TRP A N 1
ATOM 1652 C CA . TRP A 1 201 ? 9.750 -11.387 -9.967 1.00 96.00 201 TRP A CA 1
ATOM 1653 C C . TRP A 1 201 ? 11.250 -11.423 -9.673 1.00 96.00 201 TRP A C 1
ATOM 1655 O O . TRP A 1 201 ? 11.773 -10.464 -9.112 1.00 96.00 201 TRP A O 1
ATOM 1665 N N . THR A 1 202 ? 11.984 -12.441 -10.127 1.00 95.31 202 THR A N 1
ATOM 1666 C CA . THR A 1 202 ? 13.452 -12.464 -10.040 1.00 95.31 202 THR A CA 1
ATOM 1667 C C . THR A 1 202 ? 14.080 -11.281 -10.779 1.00 95.31 202 THR A C 1
ATOM 1669 O O . THR A 1 202 ? 14.953 -10.620 -10.220 1.00 95.31 202 THR A O 1
ATOM 1672 N N . LYS A 1 203 ? 13.602 -10.940 -11.986 1.00 94.7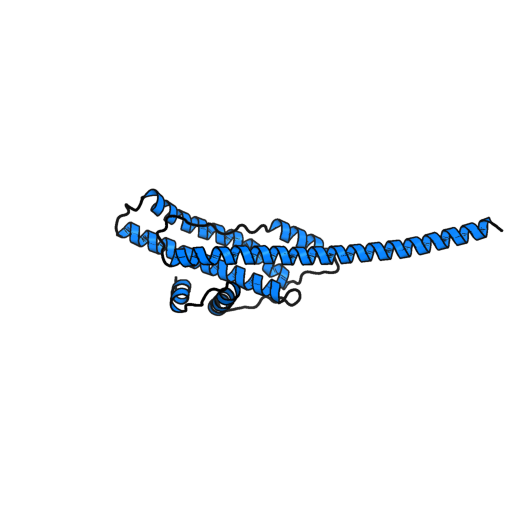5 203 LYS A N 1
ATOM 1673 C CA . LYS A 1 203 ? 14.077 -9.749 -12.718 1.00 94.75 203 LYS A CA 1
ATOM 1674 C C . LYS A 1 203 ? 13.763 -8.469 -11.948 1.00 94.75 203 LYS A C 1
ATOM 1676 O O . LYS A 1 203 ? 14.618 -7.595 -11.840 1.00 94.75 203 LYS A O 1
ATOM 1681 N N . VAL A 1 204 ? 12.559 -8.378 -11.381 1.00 95.75 204 VAL A N 1
ATOM 1682 C CA . VAL A 1 204 ? 12.144 -7.235 -10.556 1.00 95.75 204 VAL A CA 1
ATOM 1683 C C . VAL A 1 204 ? 12.977 -7.122 -9.283 1.00 95.75 204 VAL A C 1
ATOM 1685 O O . VAL A 1 204 ? 13.183 -6.005 -8.838 1.00 95.75 204 VAL A O 1
ATOM 1688 N N . ILE A 1 205 ? 13.477 -8.215 -8.693 1.00 93.25 205 ILE A N 1
ATOM 1689 C CA . ILE A 1 205 ? 14.309 -8.229 -7.468 1.00 93.25 205 ILE A CA 1
ATOM 1690 C C . ILE A 1 205 ? 15.793 -7.942 -7.756 1.00 93.25 205 ILE A C 1
ATOM 1692 O O . ILE A 1 205 ? 16.484 -7.398 -6.900 1.00 93.25 205 ILE A O 1
ATOM 1696 N N . GLN A 1 206 ? 16.289 -8.281 -8.944 1.00 91.19 206 GLN A N 1
ATOM 1697 C CA . GLN A 1 206 ? 17.703 -8.104 -9.303 1.00 91.19 206 GLN A CA 1
ATOM 1698 C C . GLN A 1 206 ? 18.044 -6.718 -9.873 1.00 91.19 206 GLN A C 1
ATOM 1700 O O . GLN A 1 206 ? 19.222 -6.392 -9.984 1.00 91.19 206 GLN A O 1
ATOM 1705 N N . ARG A 1 207 ? 17.033 -5.926 -10.254 1.00 85.12 207 ARG A N 1
ATOM 1706 C CA . ARG A 1 207 ? 17.186 -4.562 -10.794 1.00 85.12 207 ARG A CA 1
ATOM 1707 C C . ARG A 1 207 ? 17.583 -3.521 -9.745 1.00 85.12 207 ARG A C 1
ATOM 1709 O O . ARG A 1 207 ? 18.314 -2.600 -10.137 1.00 85.12 207 ARG A O 1
#

Foldseek 3Di:
DVVVVVVVVVVVVVVVCVVVVVVVVLVVQVVVLVVLLVVLLVLLVVQLVQLLVVLVQLLVCLVPVQDPDDDARDARPLVSNVVSQVSNVPGPNHDDPQNVVLSVVVVVLNVVSVVLRVQLVVLNVVSNVCVNVDDPVSVVVSSVSNNLSSLVNSLSSLVSNQLSVQCSVCPNNRHDDDDDSVVSQVVSCVVSVHDDDPVSVVSSVVD